Protein AF-A0A6A4VBZ0-F1 (afdb_monomer_lite)

Sequence (367 aa):
MVVAESGRDVRLGLSKVSDAEVMELYGSTVLPINYIEPPPGRPEARMVQLADLFSLPEMCLMCQVTDLFIQQNIDFQPAVLFTDVRNAIGSIHPLMHGIVGRDPAYYMEESPDLVRYLDRLVHHGRRLFLVTNSPFDFVNRGMNFLVGDDWRDRFDLVIVEAKKPKFFTQWSSPLRRYDLETKSKTWSQVTKIEKGEVYCEGNVRQLQQLTGWAGGNVLYFGDHPYTDLADVRLHHGWRTGAILWELDHEISILNRPEYKENSNWLQQLQQLIEGEQNELRRPENRAVLERWEAERDQLRLYTKTIFNHQFGSLFRTHHNPSYFSRRLFHFCDLYTSSISNLLDLHPSHVFFPRRGALPHEYRSMFV

pLDDT: mean 88.51, std 8.66, range [42.22, 97.81]

InterPro domains:
  IPR008380 HAD-superfamily hydrolase, subfamily IG, 5'-nucleotidase [PF05761] (11-362)
  IPR008380 HAD-superfamily hydrolase, subfamily IG, 5'-nucleotidase [PTHR12103] (13-363)
  IPR008380 HAD-superfamily hydrolase, subfamily IG, 5'-nucleotidase [TIGR02244] (12-261)
  IPR023214 HAD superfamily [G3DSA:3.40.50.1000] (79-274)
  IPR036412 HAD-like superfamily [SSF56784] (12-362)

Organism: Amphibalanus amphitrite (NCBI:txid1232801)

Secondary structure (DSSP, 8-state):
-EE-TTSS-EEETTEEPPHHHHHHHHSSSS--GGGTSPPTT----SS----STTHHHHHHHHHHHHHHHHHTT----HHHHHHHHHHHHHHHHHHHHHHHTT-HHHHS---HHHHHHHHHHHHTT---EEE-SS-HHHHHHHHHHHT-TTGGGG-SEEEES--TTHHHH-S---EEEEETTTTEE--S---S--TT-EEEE--HHHHHHHH---GGG-EEEES-IIIIIIHHHHHH--EEEEE-THHHHHHHHHTSHHHHHHHHHHHHHHHHHHHTHHHHTSGGGHHHHHHHHHHHHHHHHHHHHTS-TTT--SSEETTEEPHHHHHHHHH-SEEES-GGGGTTS-TT--PPPP-PPPTTS---TT-

Structure (mmCIF, N/CA/C/O backbone):
data_AF-A0A6A4VBZ0-F1
#
_entry.id   AF-A0A6A4VBZ0-F1
#
loop_
_atom_site.group_PDB
_atom_site.id
_atom_site.type_symbol
_atom_site.label_atom_id
_atom_site.label_alt_id
_atom_site.label_comp_id
_atom_site.label_asym_id
_atom_site.label_entity_id
_atom_site.label_seq_id
_atom_site.pdbx_PDB_ins_code
_atom_site.Cartn_x
_atom_site.Cartn_y
_atom_site.Cartn_z
_atom_site.occupancy
_atom_site.B_iso_or_equiv
_atom_site.auth_seq_id
_atom_site.auth_comp_id
_atom_site.auth_asym_id
_atom_site.auth_atom_id
_atom_site.pdbx_PDB_model_num
ATOM 1 N N . MET A 1 1 ? 15.527 15.616 -3.643 1.00 73.62 1 MET A N 1
ATOM 2 C CA . MET A 1 1 ? 15.573 14.737 -4.832 1.00 73.62 1 MET A CA 1
ATOM 3 C C . MET A 1 1 ? 14.571 13.622 -4.635 1.00 73.62 1 MET A C 1
ATOM 5 O O . MET A 1 1 ? 14.469 13.127 -3.519 1.00 73.62 1 MET A O 1
ATOM 9 N N . VAL A 1 2 ? 13.837 13.260 -5.684 1.00 70.69 2 VAL A N 1
ATOM 10 C CA . VAL A 1 2 ? 12.911 12.122 -5.688 1.00 70.69 2 VAL A CA 1
ATOM 11 C C . VAL A 1 2 ? 13.548 11.007 -6.496 1.00 70.69 2 VAL A C 1
ATOM 13 O O . VAL A 1 2 ? 14.034 11.236 -7.604 1.00 70.69 2 VAL A O 1
ATOM 16 N N . VAL A 1 3 ? 13.581 9.812 -5.922 1.00 69.88 3 VAL A N 1
ATOM 17 C CA . VAL A 1 3 ? 14.202 8.641 -6.532 1.00 69.88 3 VAL A CA 1
ATOM 18 C C . VAL A 1 3 ? 13.120 7.604 -6.740 1.00 69.88 3 VAL A C 1
ATOM 20 O O . VAL A 1 3 ? 12.390 7.275 -5.809 1.00 69.88 3 VAL A O 1
ATOM 23 N N . ALA A 1 4 ? 13.007 7.101 -7.964 1.00 67.06 4 ALA A N 1
ATOM 24 C CA . ALA A 1 4 ? 12.116 5.995 -8.253 1.00 67.06 4 ALA A CA 1
ATOM 25 C C . ALA A 1 4 ? 12.508 4.762 -7.433 1.00 67.06 4 ALA A C 1
ATOM 27 O O . ALA A 1 4 ? 13.689 4.512 -7.199 1.00 67.06 4 ALA A O 1
ATOM 28 N N . GLU A 1 5 ? 11.535 3.911 -7.122 1.00 60.66 5 GLU A N 1
ATOM 29 C CA . GLU A 1 5 ? 11.735 2.605 -6.467 1.00 60.66 5 GLU A CA 1
ATOM 30 C C . GLU A 1 5 ? 12.707 1.677 -7.234 1.00 60.66 5 GLU A C 1
ATOM 32 O O . GLU A 1 5 ? 13.191 0.670 -6.718 1.00 60.66 5 GLU A O 1
ATOM 37 N N . SER A 1 6 ? 13.023 2.023 -8.483 1.00 56.62 6 SER A N 1
ATOM 38 C CA . SER A 1 6 ? 14.048 1.394 -9.313 1.00 56.62 6 SER A CA 1
ATOM 39 C C . SER A 1 6 ? 15.491 1.690 -8.894 1.00 56.62 6 SER A C 1
ATOM 41 O O . SER A 1 6 ? 16.409 0.976 -9.307 1.00 56.62 6 SER A O 1
ATOM 43 N N . GLY A 1 7 ? 15.705 2.781 -8.152 1.00 57.81 7 GLY A N 1
ATOM 44 C CA . GLY A 1 7 ? 17.010 3.362 -7.840 1.00 57.81 7 GLY A CA 1
ATOM 45 C C . GLY A 1 7 ? 17.735 4.002 -9.031 1.00 57.81 7 GLY A C 1
ATOM 46 O O . GLY A 1 7 ? 18.820 4.536 -8.842 1.00 57.81 7 GLY A O 1
ATOM 47 N N . ARG A 1 8 ? 17.173 3.949 -10.249 1.00 64.44 8 ARG A N 1
ATOM 48 C CA . ARG A 1 8 ? 17.840 4.411 -11.484 1.00 64.44 8 ARG A CA 1
ATOM 49 C C . ARG A 1 8 ? 17.271 5.697 -12.064 1.00 64.44 8 ARG A C 1
ATOM 51 O O . ARG A 1 8 ? 17.966 6.382 -12.801 1.00 64.44 8 ARG A O 1
ATOM 58 N N . ASP A 1 9 ? 16.014 6.020 -11.774 1.00 77.50 9 ASP A N 1
ATOM 59 C CA . ASP A 1 9 ? 15.432 7.293 -12.196 1.00 77.50 9 ASP A CA 1
ATOM 60 C C . ASP A 1 9 ? 15.446 8.257 -11.020 1.00 77.50 9 ASP A C 1
ATOM 62 O O . ASP A 1 9 ? 14.684 8.116 -10.063 1.00 77.50 9 ASP A O 1
ATOM 66 N N . VAL A 1 10 ? 16.346 9.230 -11.103 1.00 85.38 10 VAL A N 1
ATOM 67 C CA . VAL A 1 10 ? 16.559 10.244 -10.078 1.00 85.38 10 VAL A CA 1
ATOM 68 C C . VAL A 1 10 ? 16.115 11.597 -10.622 1.00 85.38 10 VAL A C 1
ATOM 70 O O . VAL A 1 10 ? 16.411 11.946 -11.766 1.00 85.38 10 VAL A O 1
ATOM 73 N N . ARG A 1 11 ? 15.374 12.355 -9.813 1.00 88.00 11 ARG A N 1
ATOM 74 C CA . ARG A 1 11 ? 14.845 13.673 -10.173 1.00 88.00 11 ARG A CA 1
ATOM 75 C C . ARG A 1 11 ? 15.166 14.731 -9.124 1.00 88.00 11 ARG A C 1
ATOM 77 O O . ARG A 1 11 ? 15.110 14.480 -7.916 1.00 88.00 11 ARG A O 1
ATOM 84 N N . LEU A 1 12 ? 15.451 15.936 -9.602 1.00 88.38 12 LEU A N 1
ATOM 85 C CA . LEU A 1 12 ? 15.536 17.157 -8.812 1.00 88.38 12 LEU A CA 1
ATOM 86 C C . LEU A 1 12 ? 14.427 18.091 -9.303 1.00 88.38 12 LEU A C 1
ATOM 88 O O . LEU A 1 12 ? 14.446 18.525 -10.451 1.00 88.38 12 LEU A O 1
ATOM 92 N N . GLY A 1 13 ? 13.426 18.331 -8.455 1.00 88.56 13 GLY A N 1
ATOM 93 C CA . GLY A 1 13 ? 12.182 18.949 -8.906 1.00 88.56 13 GLY A CA 1
ATOM 94 C C . GLY A 1 13 ? 11.515 18.097 -9.989 1.00 88.56 13 GLY A C 1
ATOM 95 O O . GLY A 1 13 ? 11.354 16.885 -9.826 1.00 88.56 13 GLY A O 1
ATOM 96 N N . LEU A 1 14 ? 11.163 18.715 -11.115 1.00 88.94 14 LEU A N 1
ATOM 97 C CA . LEU A 1 14 ? 10.581 18.010 -12.261 1.00 88.94 14 LEU A CA 1
ATOM 98 C C . LEU A 1 14 ? 11.638 17.474 -13.236 1.00 88.94 14 LEU A C 1
ATOM 100 O O . LEU A 1 14 ? 11.314 16.653 -14.102 1.00 88.94 14 LEU A O 1
ATOM 104 N N . SER A 1 15 ? 12.893 17.887 -13.071 1.00 89.25 15 SER A N 1
ATOM 105 C CA . SER A 1 15 ? 13.988 17.578 -13.984 1.00 89.25 15 SER A CA 1
ATOM 106 C C . SER A 1 15 ? 14.649 16.241 -13.657 1.00 89.25 15 SER A C 1
ATOM 108 O O . SER A 1 15 ? 14.875 15.896 -12.494 1.00 89.25 15 SER A O 1
ATOM 110 N N . LYS A 1 16 ? 14.962 15.465 -14.701 1.00 88.75 16 LYS A N 1
ATOM 111 C CA . LYS A 1 16 ? 15.738 14.227 -14.567 1.00 88.75 16 LYS A CA 1
ATOM 112 C C . LYS A 1 16 ? 17.203 14.574 -14.312 1.00 88.75 16 LYS A C 1
ATOM 114 O O . LYS A 1 16 ? 17.757 15.411 -15.013 1.00 88.75 16 LYS A O 1
ATOM 119 N N . VAL A 1 17 ? 17.806 13.890 -13.348 1.00 88.62 17 VAL A N 1
ATOM 120 C CA . VAL A 1 17 ? 19.229 13.999 -13.012 1.00 88.62 17 VAL A CA 1
ATOM 121 C C . VAL A 1 17 ? 20.001 12.943 -13.799 1.00 88.62 17 VAL A C 1
ATOM 123 O O . VAL A 1 17 ? 19.529 11.813 -13.961 1.00 88.62 17 VAL A O 1
ATOM 126 N N . SER A 1 18 ? 21.156 13.321 -14.336 1.00 88.75 18 SER A N 1
ATOM 127 C CA . SER A 1 18 ? 22.024 12.420 -15.097 1.00 88.75 18 SER A CA 1
ATOM 128 C C . SER A 1 18 ? 22.790 11.456 -14.187 1.00 88.75 18 SER A C 1
ATOM 130 O O . SER A 1 18 ? 23.060 11.762 -13.028 1.00 88.75 18 SER A O 1
ATOM 132 N N . ASP A 1 19 ? 23.210 10.302 -14.716 1.00 86.00 19 ASP A N 1
ATOM 133 C CA . ASP A 1 19 ? 24.004 9.331 -13.945 1.00 86.00 19 ASP A CA 1
ATOM 134 C C . ASP A 1 19 ? 25.326 9.937 -13.436 1.00 86.00 19 ASP A C 1
ATOM 136 O O . ASP A 1 19 ? 25.788 9.583 -12.354 1.00 86.00 19 ASP A O 1
ATOM 140 N N . ALA A 1 20 ? 25.918 10.877 -14.184 1.00 87.62 20 ALA A N 1
ATOM 141 C CA . ALA A 1 20 ? 27.133 11.583 -13.782 1.00 87.62 20 ALA A CA 1
ATOM 142 C C . ALA A 1 20 ? 26.901 12.464 -12.543 1.00 87.62 20 ALA A C 1
ATOM 144 O O . ALA A 1 20 ? 27.664 12.382 -11.584 1.00 87.62 20 ALA A O 1
ATOM 145 N N . GLU A 1 21 ? 25.811 13.234 -12.524 1.00 86.69 21 GLU A N 1
ATOM 146 C CA . GLU A 1 21 ? 25.425 14.051 -11.366 1.00 86.69 21 GLU A CA 1
ATOM 147 C C . GLU A 1 21 ? 25.023 13.177 -10.169 1.00 86.69 21 GLU A C 1
ATOM 149 O O . GLU A 1 21 ? 25.367 13.483 -9.031 1.00 86.69 21 GLU A O 1
ATOM 154 N N . VAL A 1 22 ? 24.334 12.050 -10.396 1.00 85.62 22 VAL A N 1
ATOM 155 C CA . VAL A 1 22 ? 24.028 11.084 -9.325 1.00 85.62 22 VAL A CA 1
ATOM 156 C C . VAL A 1 22 ? 25.319 10.541 -8.707 1.00 85.62 22 VAL A C 1
ATOM 158 O O . VAL A 1 22 ? 25.427 10.470 -7.482 1.00 85.62 22 VAL A O 1
ATOM 161 N N . MET A 1 23 ? 26.310 10.191 -9.533 1.00 86.56 23 MET A N 1
ATOM 162 C CA . MET A 1 23 ? 27.624 9.742 -9.067 1.00 86.56 23 MET A CA 1
ATOM 163 C C . MET A 1 23 ? 28.368 10.829 -8.289 1.00 86.56 23 MET A C 1
ATOM 165 O O . MET A 1 23 ? 28.996 10.513 -7.283 1.00 86.56 23 MET A O 1
ATOM 169 N N . GLU A 1 24 ? 28.279 12.090 -8.705 1.00 88.06 24 GLU A N 1
ATOM 170 C CA . GLU A 1 24 ? 28.874 13.218 -7.982 1.00 88.06 24 GLU A CA 1
ATOM 171 C C . GLU A 1 24 ? 28.211 13.435 -6.611 1.00 88.06 24 GLU A C 1
ATOM 173 O O . GLU A 1 24 ? 28.897 13.601 -5.603 1.00 88.06 24 GLU A O 1
ATOM 178 N N . LEU A 1 25 ? 26.878 13.363 -6.550 1.00 82.69 25 LEU A N 1
ATOM 179 C CA . LEU A 1 25 ? 26.101 13.634 -5.336 1.00 82.69 25 LEU A CA 1
ATOM 180 C C . LEU A 1 25 ? 26.135 12.489 -4.314 1.00 82.69 25 LEU A C 1
ATOM 182 O O . LEU A 1 25 ? 26.146 12.737 -3.106 1.00 82.69 25 LEU A O 1
ATOM 186 N N . TYR A 1 26 ? 26.116 11.237 -4.775 1.00 81.06 26 TYR A N 1
ATOM 187 C CA . TYR A 1 26 ? 25.988 10.055 -3.911 1.00 81.06 26 TYR A CA 1
ATOM 188 C C . TYR A 1 26 ? 27.224 9.149 -3.903 1.00 81.06 26 TYR A C 1
ATOM 190 O O . TYR A 1 26 ? 27.271 8.199 -3.120 1.00 81.06 26 TYR A O 1
ATOM 198 N N . GLY A 1 27 ? 28.217 9.399 -4.762 1.00 83.62 27 GLY A N 1
ATOM 199 C CA . GLY A 1 27 ? 29.400 8.544 -4.928 1.00 83.62 27 GLY A CA 1
ATOM 200 C C . GLY A 1 27 ? 29.110 7.181 -5.571 1.00 83.62 27 GLY A C 1
ATOM 201 O O . GLY A 1 27 ? 30.010 6.352 -5.688 1.00 83.62 27 GLY A O 1
ATOM 202 N N . SER A 1 28 ? 27.856 6.916 -5.945 1.00 81.00 28 SER A N 1
ATOM 203 C CA . SER A 1 28 ? 27.369 5.630 -6.445 1.00 81.00 28 SER A CA 1
ATOM 204 C C . SER A 1 28 ? 26.031 5.814 -7.168 1.00 81.00 28 SER A C 1
ATOM 206 O O . SER A 1 28 ?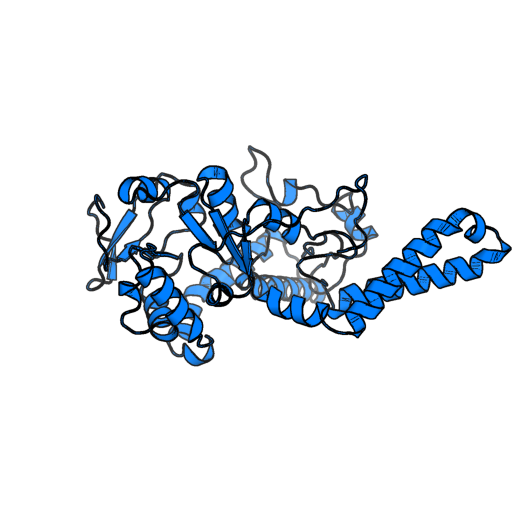 25.193 6.601 -6.733 1.00 81.00 28 SER A O 1
ATOM 208 N N . THR A 1 29 ? 25.788 5.033 -8.224 1.00 76.56 29 THR A N 1
ATOM 209 C CA . THR A 1 29 ? 24.463 4.904 -8.866 1.00 76.56 29 THR A CA 1
ATOM 210 C C . THR A 1 29 ? 23.525 3.976 -8.091 1.00 76.56 29 THR A C 1
ATOM 212 O O . THR A 1 29 ? 22.347 3.856 -8.418 1.00 76.56 29 THR A O 1
ATOM 215 N N . VAL A 1 30 ? 24.037 3.306 -7.057 1.00 77.12 30 VAL A N 1
ATOM 216 C CA . VAL A 1 30 ? 23.269 2.484 -6.122 1.00 77.12 30 VAL A CA 1
ATOM 217 C C . VAL A 1 30 ? 23.213 3.196 -4.780 1.00 77.12 30 VAL A C 1
ATOM 219 O O . VAL A 1 30 ? 24.250 3.432 -4.157 1.00 77.12 30 VAL A O 1
ATOM 222 N N . LEU A 1 31 ? 21.999 3.490 -4.319 1.00 77.00 31 LEU A N 1
ATOM 223 C CA . LEU A 1 31 ? 21.773 4.077 -3.005 1.00 77.00 31 LEU A CA 1
ATOM 224 C C . LEU A 1 31 ? 21.942 3.015 -1.913 1.00 77.00 31 LEU A C 1
ATOM 226 O O . LEU A 1 31 ? 21.255 1.988 -1.947 1.00 77.00 31 LEU A O 1
ATOM 230 N N . PRO A 1 32 ? 22.833 3.231 -0.932 1.00 78.12 32 PRO A N 1
ATOM 231 C CA . PRO A 1 32 ? 22.967 2.304 0.177 1.00 78.12 32 PRO A CA 1
ATOM 232 C C . PRO A 1 32 ? 21.709 2.311 1.058 1.00 78.12 32 PRO A C 1
ATOM 234 O O . PRO A 1 32 ? 21.086 3.352 1.274 1.00 78.12 32 PRO A O 1
ATOM 237 N N . ILE A 1 33 ? 21.365 1.150 1.624 1.00 76.25 33 ILE A N 1
ATOM 238 C CA . ILE A 1 33 ? 20.144 0.981 2.432 1.00 76.25 33 ILE A CA 1
ATOM 239 C C . ILE A 1 33 ? 20.093 1.921 3.642 1.00 76.25 33 ILE A C 1
ATOM 241 O O . ILE A 1 33 ? 19.011 2.313 4.058 1.00 76.25 33 ILE A O 1
ATOM 245 N N . ASN A 1 34 ? 21.249 2.361 4.151 1.00 78.81 34 ASN A N 1
ATOM 246 C CA . ASN A 1 34 ? 21.351 3.261 5.300 1.00 78.81 34 ASN A CA 1
ATOM 247 C C . ASN A 1 34 ? 20.752 4.664 5.076 1.00 78.81 34 ASN A C 1
ATOM 249 O O . ASN A 1 34 ? 20.582 5.413 6.038 1.00 78.81 34 ASN A O 1
ATOM 253 N N . TYR A 1 35 ? 20.449 5.033 3.827 1.00 78.50 35 TYR A N 1
ATOM 254 C CA . TYR A 1 35 ? 19.698 6.248 3.522 1.00 78.50 35 TYR A CA 1
ATOM 255 C C . TYR A 1 35 ? 18.223 6.107 3.906 1.00 78.50 35 TYR A C 1
ATOM 257 O O . TYR A 1 35 ? 17.627 7.090 4.337 1.00 78.50 35 TYR A O 1
ATOM 265 N N . ILE A 1 36 ? 17.667 4.901 3.781 1.00 77.75 36 ILE A N 1
ATOM 266 C CA . ILE A 1 36 ? 16.257 4.583 4.046 1.00 77.75 36 ILE A CA 1
ATOM 267 C C . ILE A 1 36 ? 16.100 3.993 5.455 1.00 77.75 36 ILE A C 1
ATOM 269 O O . ILE A 1 36 ? 15.189 4.359 6.188 1.00 77.75 36 ILE A O 1
ATOM 273 N N . GLU A 1 37 ? 17.016 3.111 5.857 1.00 76.69 37 GLU A N 1
ATOM 274 C CA . GLU A 1 37 ? 17.019 2.424 7.149 1.00 76.69 37 GLU A CA 1
ATOM 275 C C . GLU A 1 37 ? 18.244 2.862 7.963 1.00 76.69 37 GLU A C 1
ATOM 277 O O . GLU A 1 37 ? 19.344 2.337 7.762 1.00 76.69 37 GLU A O 1
ATOM 282 N N . PRO A 1 38 ? 18.110 3.857 8.857 1.00 70.44 38 PRO A N 1
ATOM 283 C CA . PRO A 1 38 ? 19.252 4.387 9.580 1.00 70.44 38 PRO A CA 1
ATOM 284 C C . PRO A 1 38 ? 19.859 3.315 10.504 1.00 70.44 38 PRO A C 1
ATOM 286 O O . PRO A 1 38 ? 19.133 2.520 11.104 1.00 70.44 38 PRO A O 1
ATOM 289 N N . PRO A 1 39 ? 21.196 3.275 10.645 1.00 69.88 39 PRO A N 1
ATOM 290 C CA . PRO A 1 39 ? 21.853 2.318 11.524 1.00 69.88 39 PRO A CA 1
ATOM 291 C C . PRO A 1 39 ? 21.533 2.596 13.006 1.00 69.88 39 PRO A C 1
ATOM 293 O O . PRO A 1 39 ? 21.224 3.739 13.366 1.00 69.88 39 PRO A O 1
ATOM 296 N N . PRO A 1 40 ? 21.686 1.591 13.892 1.00 58.84 40 PRO A N 1
ATOM 297 C CA . PRO A 1 40 ? 21.500 1.769 15.330 1.00 58.84 40 PRO A CA 1
ATOM 298 C C . PRO A 1 40 ? 22.332 2.949 15.859 1.00 58.84 40 PRO A C 1
ATOM 300 O O . PRO A 1 40 ? 23.540 3.011 15.634 1.00 58.84 40 PRO A O 1
ATOM 303 N N . GLY A 1 41 ? 21.687 3.897 16.547 1.00 61.88 41 GLY A N 1
ATOM 304 C CA . GLY A 1 41 ? 22.331 5.106 17.082 1.00 61.88 41 GLY A CA 1
ATOM 305 C C . GLY A 1 41 ? 22.192 6.368 16.218 1.00 61.88 41 GLY A C 1
ATOM 306 O O . GLY A 1 41 ? 22.578 7.444 16.671 1.00 61.88 41 GLY A O 1
ATOM 307 N N . ARG A 1 42 ? 21.601 6.282 15.017 1.00 63.44 42 ARG A N 1
ATOM 308 C CA . ARG A 1 42 ? 21.102 7.453 14.276 1.00 63.44 42 ARG A CA 1
ATOM 309 C C . ARG A 1 42 ? 19.572 7.425 14.239 1.00 63.44 42 ARG A C 1
ATOM 311 O O . ARG A 1 42 ? 19.018 6.470 13.707 1.00 63.44 42 ARG A O 1
ATOM 318 N N . PRO A 1 43 ? 18.886 8.436 14.793 1.00 60.72 43 PRO A N 1
ATOM 319 C CA . PRO A 1 43 ? 17.433 8.387 14.926 1.00 60.72 43 PRO A CA 1
ATOM 320 C C . PRO A 1 43 ? 16.676 8.645 13.615 1.00 60.72 43 PRO A C 1
ATOM 322 O O . PRO A 1 43 ? 15.508 8.281 13.529 1.00 60.72 43 PRO A O 1
ATOM 325 N N . GLU A 1 44 ? 17.307 9.245 12.599 1.00 66.06 44 GLU A N 1
ATOM 326 C CA . GLU A 1 44 ? 16.597 9.742 11.414 1.00 66.06 44 GLU A CA 1
ATOM 327 C C . GLU A 1 44 ? 17.168 9.196 10.101 1.00 66.06 44 GLU A C 1
ATOM 329 O O . GLU A 1 44 ? 18.381 9.209 9.861 1.00 66.06 44 GLU A O 1
ATOM 334 N N . ALA A 1 45 ? 16.262 8.717 9.244 1.00 76.19 45 ALA A N 1
ATOM 335 C CA . ALA A 1 45 ? 16.557 8.337 7.869 1.00 76.19 45 ALA A CA 1
ATOM 336 C C . ALA A 1 45 ? 16.861 9.586 7.027 1.00 76.19 45 ALA A C 1
ATOM 338 O O . ALA A 1 45 ? 16.255 10.639 7.216 1.00 76.19 45 ALA A O 1
ATOM 339 N N . ARG A 1 46 ? 17.781 9.471 6.063 1.00 80.62 46 ARG A N 1
ATOM 340 C CA . ARG A 1 46 ? 18.098 10.564 5.121 1.00 80.62 46 ARG A CA 1
ATOM 341 C C . ARG A 1 46 ? 17.119 10.639 3.952 1.00 80.62 46 ARG A C 1
ATOM 343 O O . ARG A 1 46 ? 17.062 11.655 3.267 1.00 80.62 46 ARG A O 1
ATOM 350 N N . MET A 1 47 ? 16.405 9.551 3.695 1.00 85.12 47 MET A N 1
ATOM 351 C CA . MET A 1 47 ? 15.396 9.418 2.657 1.00 85.12 47 MET A CA 1
ATOM 352 C C . MET A 1 47 ? 14.130 8.839 3.267 1.00 85.12 47 MET A C 1
ATOM 354 O O . MET A 1 47 ? 14.179 7.940 4.104 1.00 85.12 47 MET A O 1
ATOM 358 N N . VAL A 1 48 ? 12.996 9.361 2.816 1.00 83.06 48 VAL A N 1
ATOM 359 C CA . VAL A 1 48 ? 11.674 8.885 3.211 1.00 83.06 48 VAL A CA 1
ATOM 360 C C . VAL A 1 48 ? 11.082 8.122 2.043 1.00 83.06 48 VAL A C 1
ATOM 362 O O . VAL A 1 48 ? 11.144 8.576 0.901 1.00 83.06 48 VAL A O 1
ATOM 365 N N . GLN A 1 49 ? 10.522 6.955 2.340 1.00 81.12 49 GLN A N 1
ATOM 366 C CA . GLN A 1 49 ? 9.810 6.168 1.352 1.00 81.12 49 GLN A CA 1
ATOM 367 C C . GLN A 1 49 ? 8.364 6.657 1.241 1.00 81.12 49 GLN A C 1
ATOM 369 O O . GLN A 1 49 ? 7.659 6.751 2.244 1.00 81.12 49 GLN A O 1
ATOM 374 N N . LEU A 1 50 ? 7.955 6.963 0.014 1.00 82.00 50 LEU A N 1
ATOM 375 C CA . LEU A 1 50 ? 6.631 7.456 -0.356 1.00 82.00 50 LEU A CA 1
ATOM 376 C C . LEU A 1 50 ? 5.885 6.305 -1.038 1.00 82.00 50 LEU A C 1
ATOM 378 O O . LEU A 1 50 ? 6.046 6.078 -2.233 1.00 82.00 50 LEU A O 1
ATOM 382 N N . ALA A 1 51 ? 5.187 5.504 -0.234 1.00 73.62 51 ALA A N 1
ATOM 383 C CA . ALA A 1 51 ? 4.817 4.127 -0.574 1.00 73.62 51 ALA A CA 1
ATOM 384 C C . ALA A 1 51 ? 3.322 3.881 -0.773 1.00 73.62 51 ALA A C 1
ATOM 386 O O . ALA A 1 51 ? 2.934 2.764 -1.114 1.00 73.62 51 ALA A O 1
ATOM 387 N N . ASP A 1 52 ? 2.504 4.881 -0.473 1.00 75.12 52 ASP A N 1
ATOM 388 C CA . ASP A 1 52 ? 1.054 4.806 -0.525 1.00 75.12 52 ASP A CA 1
ATOM 389 C C . ASP A 1 52 ? 0.486 5.887 -1.451 1.00 75.12 52 ASP A C 1
ATOM 391 O O . ASP A 1 52 ? 1.176 6.804 -1.908 1.00 75.12 52 ASP A O 1
ATOM 395 N N . LEU A 1 53 ? -0.814 5.787 -1.706 1.00 79.56 53 LEU A N 1
ATOM 396 C CA . LEU A 1 53 ? -1.552 6.759 -2.502 1.00 79.56 53 LEU A CA 1
ATOM 397 C C . LEU A 1 53 ? -1.518 8.176 -1.920 1.00 79.56 53 LEU A C 1
ATOM 399 O O . LEU A 1 53 ? -1.478 9.156 -2.669 1.00 79.56 53 LEU A O 1
ATOM 403 N N . PHE A 1 54 ? -1.508 8.296 -0.591 1.00 80.31 54 PHE A N 1
ATOM 404 C CA . PHE A 1 54 ? -1.442 9.586 0.098 1.00 80.31 54 PHE A CA 1
ATOM 405 C C . PHE A 1 54 ? -0.106 10.299 -0.125 1.00 80.31 54 PHE A C 1
ATOM 407 O O . PHE A 1 54 ? -0.040 11.526 -0.034 1.00 80.31 54 PHE A O 1
ATOM 414 N N . SER A 1 55 ? 0.933 9.552 -0.487 1.00 84.88 55 SER A N 1
ATOM 415 C CA . SER A 1 55 ? 2.253 10.080 -0.790 1.00 84.88 55 SER A CA 1
ATOM 416 C C . SER A 1 55 ? 2.355 10.702 -2.189 1.00 84.88 55 SER A C 1
ATOM 418 O O . SER A 1 55 ? 3.285 11.470 -2.440 1.00 84.88 55 SER A O 1
ATOM 420 N N . LEU A 1 56 ? 1.428 10.421 -3.118 1.00 87.31 56 LEU A N 1
ATOM 421 C CA . LEU A 1 56 ? 1.497 10.967 -4.484 1.00 87.31 56 LEU A CA 1
ATOM 422 C C . LEU A 1 56 ? 1.326 12.498 -4.521 1.00 87.31 56 LEU A C 1
ATOM 424 O O . LEU A 1 56 ? 2.169 13.157 -5.137 1.00 87.31 56 LEU A O 1
ATOM 428 N N . PRO A 1 57 ? 0.320 13.107 -3.854 1.00 89.38 57 PRO A N 1
ATOM 429 C CA . PRO A 1 57 ? 0.238 14.563 -3.746 1.00 89.38 57 PRO A CA 1
ATOM 430 C C . PRO A 1 57 ? 1.468 15.179 -3.070 1.00 89.38 57 PRO A C 1
ATOM 432 O O . PRO A 1 57 ? 1.937 16.225 -3.515 1.00 89.38 57 PRO A O 1
ATOM 435 N N . GLU A 1 58 ? 2.023 14.518 -2.046 1.00 89.56 58 GLU A N 1
ATOM 436 C CA . GLU A 1 58 ? 3.253 14.953 -1.366 1.00 89.56 58 GLU A CA 1
ATOM 437 C C . GLU A 1 58 ? 4.448 14.978 -2.311 1.00 89.56 58 GLU A C 1
ATOM 439 O O . GLU A 1 58 ? 5.134 15.996 -2.416 1.00 89.56 58 GLU A O 1
ATOM 444 N N . MET A 1 59 ? 4.651 13.901 -3.066 1.00 89.31 59 MET A N 1
ATOM 445 C CA . MET A 1 59 ? 5.708 13.811 -4.065 1.00 89.31 59 MET A CA 1
ATOM 446 C C . MET A 1 59 ? 5.560 14.893 -5.141 1.00 89.31 59 MET A C 1
ATOM 448 O O . MET A 1 59 ? 6.535 15.569 -5.472 1.00 89.31 59 MET A O 1
ATOM 452 N N . CYS A 1 60 ? 4.352 15.075 -5.680 1.00 90.31 60 CYS A N 1
ATOM 453 C CA . CYS A 1 60 ? 4.076 16.073 -6.712 1.00 90.31 60 CYS A CA 1
ATOM 454 C C . CYS A 1 60 ? 4.338 17.495 -6.209 1.00 90.31 60 CYS A C 1
ATOM 456 O O . CYS A 1 60 ? 5.072 18.241 -6.861 1.00 90.31 60 CYS A O 1
ATOM 458 N N . LEU A 1 61 ? 3.803 17.848 -5.037 1.00 92.44 61 LEU A N 1
ATOM 459 C CA . LEU A 1 61 ? 3.979 19.171 -4.447 1.00 92.44 61 LEU A CA 1
ATOM 460 C C . LEU A 1 61 ? 5.450 19.440 -4.121 1.00 92.44 61 LEU A C 1
ATOM 462 O O . LEU A 1 61 ? 5.975 20.495 -4.469 1.00 92.44 61 LEU A O 1
ATOM 466 N N . MET A 1 62 ? 6.148 18.469 -3.529 1.00 92.38 62 MET A N 1
ATOM 467 C CA . MET A 1 62 ? 7.576 18.584 -3.239 1.00 92.38 62 MET A CA 1
ATOM 468 C C . MET A 1 62 ? 8.392 18.823 -4.516 1.00 92.38 62 MET A C 1
ATOM 470 O O . MET A 1 62 ? 9.257 19.702 -4.532 1.00 92.38 62 MET A O 1
ATOM 474 N N . CYS A 1 63 ? 8.109 18.089 -5.598 1.00 92.69 63 CYS A N 1
ATOM 475 C CA . CYS A 1 63 ? 8.763 18.293 -6.889 1.00 92.69 63 CYS A CA 1
ATOM 476 C C . CYS A 1 63 ? 8.482 19.689 -7.457 1.00 92.69 63 CYS A C 1
ATOM 478 O O . CYS A 1 63 ? 9.418 20.366 -7.868 1.00 92.69 63 CYS A O 1
ATOM 480 N N . GLN A 1 64 ? 7.225 20.135 -7.451 1.00 94.38 64 GLN A N 1
ATOM 481 C CA . GLN A 1 64 ? 6.822 21.433 -7.999 1.00 94.38 64 GLN A CA 1
ATOM 482 C C . GLN A 1 64 ? 7.421 22.612 -7.228 1.00 94.38 64 GLN A C 1
ATOM 484 O O . GLN A 1 64 ? 7.923 23.547 -7.846 1.00 94.38 64 GLN A O 1
ATOM 489 N N . VAL A 1 65 ? 7.414 22.569 -5.892 1.00 94.88 65 VAL A N 1
ATOM 490 C CA . VAL A 1 65 ? 7.994 23.643 -5.070 1.00 94.88 65 VAL A CA 1
ATOM 491 C C . VAL A 1 65 ? 9.514 23.679 -5.216 1.00 94.88 65 VAL A C 1
ATOM 493 O O . VAL A 1 65 ? 10.087 24.756 -5.358 1.00 94.88 65 VAL A O 1
ATOM 496 N N . THR A 1 66 ? 10.167 22.512 -5.256 1.00 94.69 66 THR A N 1
ATOM 497 C CA . THR A 1 66 ? 11.612 22.433 -5.525 1.00 94.69 66 THR A CA 1
ATOM 498 C C . THR A 1 66 ? 11.949 23.057 -6.881 1.00 94.69 66 THR A C 1
ATOM 500 O O . THR A 1 66 ? 12.886 23.842 -6.981 1.00 94.69 66 THR A O 1
ATOM 503 N N . ASP A 1 67 ? 11.175 22.734 -7.920 1.00 94.62 67 ASP A N 1
ATOM 504 C CA . ASP A 1 67 ? 11.375 23.268 -9.269 1.00 94.62 67 ASP A CA 1
ATOM 505 C C . ASP A 1 67 ? 11.176 24.791 -9.308 1.00 94.62 67 ASP A C 1
ATOM 507 O O . ASP A 1 67 ? 12.012 25.509 -9.851 1.00 94.62 67 ASP A O 1
ATOM 511 N N . LEU A 1 68 ? 10.134 25.300 -8.640 1.00 95.38 68 LEU A N 1
ATOM 512 C CA . LEU A 1 68 ? 9.883 26.734 -8.495 1.00 95.38 68 LEU A CA 1
ATOM 513 C C . LEU A 1 68 ? 11.062 27.456 -7.831 1.00 95.38 68 LEU A C 1
ATOM 515 O O . LEU A 1 68 ? 11.487 28.503 -8.313 1.00 95.38 68 LEU A O 1
ATOM 519 N N . PHE A 1 69 ? 11.597 26.906 -6.740 1.00 95.62 69 PHE A N 1
ATOM 520 C CA . PHE A 1 69 ? 12.707 27.526 -6.014 1.00 95.62 69 PHE A CA 1
ATOM 521 C C . PHE A 1 69 ? 13.969 27.587 -6.877 1.00 95.62 69 PHE A C 1
ATOM 523 O O . PHE A 1 69 ? 14.616 28.631 -6.936 1.00 95.62 69 PHE A O 1
ATOM 530 N N . ILE A 1 70 ? 14.261 26.513 -7.616 1.00 93.38 70 ILE A N 1
ATOM 531 C CA . ILE A 1 70 ? 15.380 26.468 -8.565 1.00 93.38 70 ILE A CA 1
ATOM 532 C C . ILE A 1 70 ? 15.189 27.504 -9.681 1.00 93.38 70 ILE A C 1
ATOM 534 O O . ILE A 1 70 ? 16.097 28.288 -9.948 1.00 93.38 70 ILE A O 1
ATOM 538 N N . GLN A 1 71 ? 14.009 27.555 -10.309 1.00 95.06 71 GLN A N 1
ATOM 539 C CA . GLN A 1 71 ? 13.729 28.484 -11.411 1.00 95.06 71 GLN A CA 1
ATOM 540 C C . GLN A 1 71 ? 13.798 29.957 -10.989 1.00 95.06 71 GLN A C 1
ATOM 542 O O . GLN A 1 71 ? 14.219 30.804 -11.773 1.00 95.06 71 GLN A O 1
ATOM 547 N N . GLN A 1 72 ? 13.376 30.267 -9.762 1.00 96.44 72 GLN A N 1
ATOM 548 C CA . GLN A 1 72 ? 13.381 31.627 -9.217 1.00 96.44 72 GLN A CA 1
ATOM 549 C C . GLN A 1 72 ? 14.689 31.984 -8.495 1.00 96.44 72 GLN A C 1
ATOM 551 O O . GLN A 1 72 ? 14.789 33.072 -7.930 1.00 96.44 72 GLN A O 1
ATOM 556 N N . ASN A 1 73 ? 15.688 31.093 -8.513 1.00 95.38 73 ASN A N 1
ATOM 557 C CA . ASN A 1 73 ? 16.963 31.264 -7.816 1.00 95.38 73 ASN A CA 1
ATOM 558 C C . ASN A 1 73 ? 16.786 31.603 -6.319 1.00 95.38 73 ASN A C 1
ATOM 560 O O . ASN A 1 73 ? 17.477 32.461 -5.765 1.00 95.38 73 ASN A O 1
ATOM 564 N N . ILE A 1 74 ? 15.811 30.952 -5.680 1.00 96.25 74 ILE A N 1
ATOM 565 C CA . ILE A 1 74 ? 15.548 31.053 -4.244 1.00 96.25 74 ILE A CA 1
ATOM 566 C C . ILE A 1 74 ? 16.450 30.040 -3.545 1.00 96.25 74 ILE A C 1
ATOM 568 O O . ILE A 1 74 ? 16.400 28.854 -3.863 1.00 96.25 74 ILE A O 1
ATOM 572 N N . ASP A 1 75 ? 17.255 30.495 -2.587 1.00 95.19 75 ASP A N 1
ATOM 573 C CA . ASP A 1 75 ? 18.077 29.605 -1.764 1.00 95.19 75 ASP A CA 1
ATOM 574 C C . ASP A 1 75 ? 17.214 28.840 -0.749 1.00 95.19 75 ASP A C 1
ATOM 576 O O . ASP A 1 75 ? 16.300 29.404 -0.140 1.00 95.19 75 ASP A O 1
ATOM 580 N N . PHE A 1 76 ? 17.486 27.547 -0.565 1.00 93.69 76 PHE A N 1
ATOM 581 C CA . PHE A 1 76 ? 16.718 26.701 0.346 1.00 93.69 76 PHE A CA 1
ATOM 582 C C . PHE A 1 76 ? 17.509 25.504 0.861 1.00 93.69 76 PHE A C 1
ATOM 584 O O . PHE A 1 76 ? 18.369 24.937 0.191 1.00 93.69 76 PHE A O 1
ATOM 591 N N . GLN A 1 77 ? 17.132 25.044 2.054 1.00 92.00 77 GLN A N 1
ATOM 592 C CA . GLN A 1 77 ? 17.625 23.788 2.609 1.00 92.00 77 GLN A CA 1
ATOM 593 C C . GLN A 1 77 ? 16.633 22.655 2.301 1.00 92.00 77 GLN A C 1
ATOM 595 O O . GLN A 1 77 ? 15.488 22.724 2.756 1.00 92.00 77 GLN A O 1
ATOM 600 N N . PRO A 1 78 ? 17.039 21.577 1.597 1.00 88.81 78 PRO A N 1
ATOM 601 C CA . PRO A 1 78 ? 16.124 20.502 1.202 1.00 88.81 78 PRO A CA 1
ATOM 602 C C . PRO A 1 78 ? 15.378 19.838 2.366 1.00 88.81 78 PRO A C 1
ATOM 604 O O . PRO A 1 78 ? 14.212 19.489 2.222 1.00 88.81 78 PRO A O 1
ATOM 607 N N . ALA A 1 79 ? 16.029 19.683 3.524 1.00 88.56 79 ALA A N 1
ATOM 608 C CA . ALA A 1 79 ? 15.412 19.086 4.710 1.00 88.56 79 ALA A CA 1
ATOM 609 C C . ALA A 1 79 ? 14.305 19.971 5.310 1.00 88.56 79 ALA A C 1
ATOM 611 O O . ALA A 1 79 ? 13.277 19.457 5.753 1.00 88.56 79 ALA A O 1
ATOM 612 N N . VAL A 1 80 ? 14.496 21.294 5.287 1.00 91.81 80 VAL A N 1
ATOM 613 C CA . VAL A 1 80 ? 13.495 22.264 5.753 1.00 91.81 80 VAL A CA 1
ATOM 614 C C . VAL A 1 80 ? 12.318 22.281 4.787 1.00 91.81 80 VAL A C 1
ATOM 616 O O . VAL A 1 80 ? 11.189 22.079 5.215 1.00 91.81 80 VAL A O 1
ATOM 619 N N . LEU A 1 81 ? 12.587 22.379 3.479 1.00 92.25 81 LEU A N 1
ATOM 620 C CA . LEU A 1 81 ? 11.545 22.329 2.454 1.00 92.25 81 LEU A CA 1
ATOM 621 C C . LEU A 1 81 ? 10.707 21.044 2.552 1.00 92.25 81 LEU A C 1
ATOM 623 O O . LEU A 1 81 ? 9.480 21.100 2.516 1.00 92.25 81 LEU A O 1
ATOM 627 N N . PHE A 1 82 ? 11.361 19.891 2.713 1.00 90.38 82 PHE A N 1
ATOM 628 C CA . PHE A 1 82 ? 10.683 18.615 2.928 1.00 90.38 82 PHE A CA 1
ATOM 629 C C . PHE A 1 82 ? 9.767 18.656 4.158 1.00 90.38 82 PHE A C 1
ATOM 631 O O . PHE A 1 82 ? 8.600 18.274 4.080 1.00 90.38 82 PHE A O 1
ATOM 638 N N . THR A 1 83 ? 10.287 19.146 5.285 1.00 91.06 83 THR A N 1
ATOM 639 C CA . THR A 1 83 ? 9.540 19.236 6.545 1.00 91.06 83 THR A CA 1
ATOM 640 C C . THR A 1 83 ? 8.332 20.160 6.414 1.00 91.06 83 THR A C 1
ATOM 642 O O . THR A 1 83 ? 7.240 19.799 6.848 1.00 91.06 83 THR A O 1
ATOM 645 N N . ASP A 1 84 ? 8.491 21.311 5.765 1.00 93.25 84 ASP A N 1
ATOM 646 C CA . ASP A 1 84 ? 7.423 22.293 5.585 1.00 93.25 84 ASP A CA 1
ATOM 647 C C . ASP A 1 84 ? 6.316 21.779 4.662 1.00 93.25 84 ASP A C 1
ATOM 649 O O . ASP A 1 84 ? 5.137 21.883 5.003 1.00 93.25 84 ASP A O 1
ATOM 653 N N . VAL A 1 85 ? 6.674 21.153 3.535 1.00 91.56 85 VAL A N 1
ATOM 654 C CA . VAL A 1 85 ? 5.700 20.520 2.629 1.00 91.56 85 VAL A CA 1
ATOM 655 C C . VAL A 1 85 ? 4.937 19.413 3.356 1.00 91.56 85 VAL A C 1
ATOM 657 O O . VAL A 1 85 ? 3.706 19.356 3.290 1.00 91.56 85 VAL A O 1
ATOM 660 N N . ARG A 1 86 ? 5.644 18.568 4.112 1.00 89.75 86 ARG A N 1
ATOM 661 C CA . ARG A 1 86 ? 5.028 17.483 4.879 1.00 89.75 86 ARG A CA 1
ATOM 662 C C . ARG A 1 86 ? 4.098 18.002 5.973 1.00 89.75 86 ARG A C 1
ATOM 664 O O . ARG A 1 86 ? 2.998 17.479 6.146 1.00 89.75 86 ARG A O 1
ATOM 671 N N . ASN A 1 87 ? 4.501 19.052 6.684 1.00 91.50 87 ASN A N 1
ATOM 672 C CA . ASN A 1 87 ? 3.674 19.706 7.696 1.00 91.50 87 ASN A CA 1
ATOM 673 C C . ASN A 1 87 ? 2.431 20.349 7.074 1.00 91.50 87 ASN A C 1
ATOM 675 O O . ASN A 1 87 ? 1.340 20.223 7.631 1.00 91.50 87 ASN A O 1
ATOM 679 N N . ALA A 1 88 ? 2.567 20.984 5.907 1.00 91.75 88 ALA A N 1
ATOM 680 C CA . ALA A 1 88 ? 1.439 21.556 5.181 1.00 91.75 88 ALA A CA 1
ATOM 681 C C . ALA A 1 88 ? 0.416 20.470 4.809 1.00 91.75 88 ALA A C 1
ATOM 683 O O . ALA A 1 88 ? -0.772 20.624 5.102 1.00 91.75 88 ALA A O 1
ATOM 684 N N . ILE A 1 89 ? 0.869 19.335 4.268 1.00 89.00 89 ILE A N 1
ATOM 685 C CA . ILE A 1 89 ? -0.003 18.198 3.929 1.00 89.00 89 ILE A CA 1
ATOM 686 C C . ILE A 1 89 ? -0.636 17.579 5.177 1.00 89.00 89 ILE A C 1
ATOM 688 O O . ILE A 1 89 ? -1.834 17.295 5.197 1.00 89.00 89 ILE A O 1
ATOM 692 N N . GLY A 1 90 ? 0.131 17.432 6.257 1.00 88.00 90 GLY A N 1
ATOM 693 C CA . GLY A 1 90 ? -0.405 16.986 7.540 1.00 88.00 90 GLY A CA 1
ATOM 694 C C . GLY A 1 90 ? -1.503 17.914 8.071 1.00 88.00 90 GLY A C 1
ATOM 695 O O . GLY A 1 90 ? -2.525 17.443 8.570 1.00 88.00 90 GLY A O 1
ATOM 696 N N . SER A 1 91 ? -1.338 19.231 7.912 1.00 90.44 91 SER A N 1
ATOM 697 C CA . SER A 1 91 ? -2.283 20.231 8.426 1.00 90.44 91 SER A CA 1
ATOM 698 C C . SER A 1 91 ? -3.645 20.216 7.721 1.00 90.44 91 SER A C 1
ATOM 700 O O . SER A 1 91 ? -4.661 20.518 8.348 1.00 90.44 91 SER A O 1
ATOM 702 N N . ILE A 1 92 ? -3.695 19.818 6.444 1.00 90.69 92 ILE A N 1
ATOM 703 C CA . ILE A 1 92 ? -4.944 19.750 5.668 1.00 90.69 92 ILE A CA 1
ATOM 704 C C . ILE A 1 92 ? -5.704 18.438 5.867 1.00 90.69 92 ILE A C 1
ATOM 706 O O . ILE A 1 92 ? -6.866 18.347 5.479 1.00 90.69 92 ILE A O 1
ATOM 710 N N . HIS A 1 93 ? -5.095 17.421 6.477 1.00 87.50 93 HIS A N 1
ATOM 711 C CA . HIS A 1 93 ? -5.707 16.099 6.612 1.00 87.50 93 HIS A CA 1
ATOM 712 C C . HIS A 1 93 ? -7.065 16.121 7.356 1.00 87.50 93 HIS A C 1
ATOM 714 O O . HIS A 1 93 ? -8.024 15.521 6.866 1.00 87.50 93 HIS A O 1
ATOM 720 N N . PRO A 1 94 ? -7.239 16.879 8.463 1.00 89.44 94 PRO A N 1
ATOM 721 C CA . PRO A 1 94 ? -8.552 17.043 9.094 1.00 89.44 94 PRO A CA 1
ATOM 722 C C . PRO A 1 94 ? -9.573 17.768 8.202 1.00 89.44 94 PRO A C 1
ATOM 724 O O . PRO A 1 94 ? -10.760 17.444 8.237 1.00 89.44 94 PRO A O 1
ATOM 727 N N . LEU A 1 95 ? -9.125 18.733 7.389 1.00 91.81 95 LEU A N 1
ATOM 728 C CA . LEU A 1 95 ? -9.987 19.429 6.431 1.00 91.81 95 LEU A CA 1
ATOM 729 C C . LEU A 1 95 ? -10.450 18.471 5.326 1.00 91.81 95 LEU A C 1
ATOM 731 O O . LEU A 1 95 ? -11.634 18.456 4.997 1.00 91.81 95 LEU A O 1
ATOM 735 N N . MET A 1 96 ? -9.543 17.635 4.815 1.00 91.81 96 MET A N 1
ATOM 736 C CA . MET A 1 96 ? -9.850 16.585 3.843 1.00 91.81 96 MET A CA 1
ATOM 737 C C . MET A 1 96 ? -10.914 15.628 4.389 1.00 91.81 96 MET A C 1
ATOM 739 O O . MET A 1 96 ? -11.919 15.415 3.713 1.00 91.81 96 MET A O 1
ATOM 743 N N . HIS A 1 97 ? -10.780 15.152 5.634 1.00 92.44 97 HIS A N 1
ATOM 744 C CA . HIS A 1 97 ? -11.820 14.332 6.271 1.00 92.44 97 HIS A CA 1
ATOM 745 C C . HIS A 1 97 ? -13.186 15.030 6.281 1.00 92.44 97 HIS A C 1
ATOM 747 O O . HIS A 1 97 ? -14.215 14.399 6.040 1.00 92.44 97 HIS A O 1
ATOM 753 N N . GLY A 1 98 ? -13.202 16.339 6.549 1.00 92.38 98 GLY A N 1
ATOM 754 C CA . GLY A 1 98 ? -14.418 17.145 6.534 1.00 92.38 98 GLY A CA 1
ATOM 755 C C . GLY A 1 98 ? -15.036 17.303 5.143 1.00 92.38 98 GLY A C 1
ATOM 756 O O . GLY A 1 98 ? -16.259 17.328 5.038 1.00 92.38 98 GLY A O 1
ATOM 757 N N . ILE A 1 99 ? -14.220 17.405 4.092 1.00 93.75 99 ILE A N 1
ATOM 758 C CA . ILE A 1 99 ? -14.675 17.511 2.697 1.00 93.75 99 ILE A CA 1
ATOM 759 C C . ILE A 1 99 ? -15.214 16.162 2.216 1.00 93.75 99 ILE A C 1
ATOM 761 O O . ILE A 1 99 ? -16.370 16.083 1.808 1.00 93.75 99 ILE A O 1
ATOM 765 N N . VAL A 1 100 ? -14.420 15.095 2.346 1.00 93.38 100 VAL A N 1
ATOM 766 C CA . VAL A 1 100 ? -14.803 13.739 1.925 1.00 93.38 100 VAL A CA 1
ATOM 767 C C . VAL A 1 100 ? -16.038 13.262 2.684 1.00 93.38 100 VAL A C 1
ATOM 769 O O . VAL A 1 100 ? -16.978 12.744 2.096 1.00 93.38 100 VAL A O 1
ATOM 772 N N . GLY A 1 101 ? -16.101 13.519 3.992 1.00 91.19 101 GLY A N 1
ATOM 773 C CA . GLY A 1 101 ? -17.249 13.144 4.812 1.00 91.19 101 GLY A CA 1
ATOM 774 C C . GLY A 1 101 ? -18.538 13.927 4.529 1.00 91.19 101 GLY A C 1
ATOM 775 O O . GLY A 1 101 ? -19.561 13.594 5.128 1.00 91.19 101 GLY A O 1
ATOM 776 N N . ARG A 1 102 ? -18.522 14.986 3.704 1.00 93.69 102 ARG A N 1
ATOM 777 C CA . ARG A 1 102 ? -19.741 15.703 3.271 1.00 93.69 102 ARG A CA 1
ATOM 778 C C . ARG A 1 102 ? -20.355 15.108 2.012 1.00 93.69 102 ARG A C 1
ATOM 780 O O . ARG A 1 102 ? -21.570 15.189 1.876 1.00 93.69 102 ARG A O 1
ATOM 787 N N . ASP A 1 103 ? -19.536 14.534 1.138 1.00 93.25 103 ASP A N 1
ATOM 788 C CA . ASP A 1 103 ? -19.984 13.915 -0.108 1.00 93.25 103 ASP A CA 1
ATOM 789 C C . ASP A 1 103 ? -19.206 12.618 -0.395 1.00 93.25 103 ASP A C 1
ATOM 791 O O . ASP A 1 103 ? -18.364 12.581 -1.294 1.00 93.25 103 ASP A O 1
ATOM 795 N N . PRO A 1 104 ? -19.435 11.542 0.385 1.00 92.56 104 PRO A N 1
ATOM 796 C CA . PRO A 1 104 ? -18.722 10.282 0.185 1.00 92.56 104 PRO A CA 1
ATOM 797 C C . PRO A 1 104 ? -18.917 9.703 -1.220 1.00 92.56 104 PRO A C 1
ATOM 799 O O . PRO A 1 104 ? -17.973 9.148 -1.769 1.00 92.56 104 PRO A O 1
ATOM 802 N N . ALA A 1 105 ? -20.095 9.896 -1.822 1.00 92.69 105 ALA A N 1
ATOM 803 C CA . ALA A 1 105 ? -20.440 9.363 -3.140 1.00 92.69 105 ALA A CA 1
ATOM 804 C C . ALA A 1 105 ? -19.572 9.927 -4.273 1.00 92.69 105 ALA A C 1
ATOM 806 O O . ALA A 1 105 ? -19.359 9.256 -5.278 1.00 92.69 105 ALA A O 1
ATOM 807 N N . TYR A 1 106 ? -19.051 11.146 -4.116 1.00 95.00 106 TYR A N 1
ATOM 808 C CA . TYR A 1 106 ? -18.126 11.729 -5.083 1.00 95.00 106 TYR A CA 1
ATOM 809 C C . TYR A 1 106 ? -16.693 11.182 -4.953 1.00 95.00 106 TYR A C 1
ATOM 811 O O . TYR A 1 106 ? -15.963 11.123 -5.941 1.00 95.00 106 TYR A O 1
ATOM 819 N N . TYR A 1 107 ? -16.265 10.807 -3.742 1.00 92.88 107 TYR A N 1
ATOM 820 C CA . TYR A 1 107 ? -14.870 10.441 -3.451 1.00 92.88 107 TYR A CA 1
ATOM 821 C C . TYR A 1 107 ? -14.626 8.938 -3.282 1.00 92.88 107 TYR A C 1
ATOM 823 O O . TYR A 1 107 ? -13.471 8.514 -3.286 1.00 92.88 107 TYR A O 1
ATOM 831 N N . MET A 1 108 ? -15.675 8.144 -3.079 1.00 91.12 108 MET A N 1
ATOM 832 C CA . MET A 1 108 ? -15.594 6.709 -2.823 1.00 91.12 108 MET A CA 1
ATOM 833 C C . MET A 1 108 ? -16.406 5.945 -3.863 1.00 91.12 108 MET A C 1
ATOM 835 O O . MET A 1 108 ? -17.532 6.315 -4.182 1.00 91.12 108 MET A O 1
ATOM 839 N N . GLU A 1 109 ? -15.846 4.844 -4.353 1.00 89.25 109 GLU A N 1
ATOM 840 C CA . GLU A 1 109 ? -16.555 3.923 -5.236 1.00 89.25 109 GLU A CA 1
ATOM 841 C C . GLU A 1 109 ? -17.366 2.923 -4.407 1.00 89.25 109 GLU A C 1
ATOM 843 O O . GLU A 1 109 ? -16.848 2.288 -3.484 1.00 89.25 109 GLU A O 1
ATOM 848 N N . GLU A 1 110 ? -18.649 2.771 -4.736 1.00 86.62 110 GLU A N 1
ATOM 849 C CA . GLU A 1 110 ? -19.475 1.726 -4.138 1.00 86.62 110 GLU A CA 1
ATOM 850 C C . GLU A 1 110 ? -18.985 0.344 -4.578 1.00 86.62 110 GLU A C 1
ATOM 852 O O . GLU A 1 110 ? -18.702 0.099 -5.752 1.00 86.62 110 GLU A O 1
ATOM 857 N N . SER A 1 111 ? -18.936 -0.595 -3.634 1.00 87.00 111 SER A N 1
ATOM 858 C CA . SER A 1 111 ? -18.582 -1.983 -3.918 1.00 87.00 111 SER A CA 1
ATOM 859 C C . SER A 1 111 ? -19.600 -2.925 -3.277 1.00 87.00 111 SER A C 1
ATOM 861 O O . SER A 1 111 ? -19.429 -3.332 -2.125 1.00 87.00 111 SER A O 1
ATOM 863 N N . PRO A 1 112 ? -20.656 -3.328 -4.008 1.00 89.00 112 PRO A N 1
ATOM 864 C CA . PRO A 1 112 ? -21.621 -4.311 -3.511 1.00 89.00 112 PRO A CA 1
ATOM 865 C C . PRO A 1 112 ? -20.957 -5.631 -3.087 1.00 89.00 112 PRO A C 1
ATOM 867 O O . PRO A 1 112 ? -21.398 -6.303 -2.152 1.00 89.00 112 PRO A O 1
ATOM 870 N N . ASP A 1 113 ? -19.855 -5.989 -3.745 1.00 94.50 113 ASP A N 1
ATOM 871 C CA . ASP A 1 113 ? -19.092 -7.196 -3.447 1.00 94.50 113 ASP A CA 1
ATOM 872 C C . ASP A 1 113 ? -18.325 -7.119 -2.121 1.00 94.50 113 ASP A C 1
ATOM 874 O O . ASP A 1 113 ? -18.110 -8.157 -1.492 1.00 94.50 113 ASP A O 1
ATOM 878 N N . LEU A 1 114 ? -17.977 -5.919 -1.635 1.00 94.38 114 LEU A N 1
ATOM 879 C CA . LEU A 1 114 ? -17.400 -5.746 -0.300 1.00 94.38 114 LEU A CA 1
ATOM 880 C C . LEU A 1 114 ? -18.378 -6.215 0.781 1.00 94.38 114 LEU A C 1
ATOM 882 O O . LEU A 1 114 ? -18.002 -7.005 1.646 1.00 94.38 114 LEU A O 1
ATOM 886 N N . VAL A 1 115 ? -19.637 -5.774 0.711 1.00 94.06 115 VAL A N 1
ATOM 887 C CA . VAL A 1 115 ? -20.672 -6.145 1.691 1.00 94.06 115 VAL A CA 1
ATOM 888 C C . VAL A 1 115 ? -20.900 -7.651 1.675 1.00 94.06 115 VAL A C 1
ATOM 890 O O . VAL A 1 115 ? -20.823 -8.306 2.715 1.00 94.06 115 VAL A O 1
ATOM 893 N N . ARG A 1 116 ? -21.059 -8.225 0.475 1.00 95.38 116 ARG A N 1
ATOM 894 C CA . ARG A 1 116 ? -21.209 -9.676 0.289 1.00 95.38 116 ARG A CA 1
ATOM 895 C C . ARG A 1 116 ? -20.022 -10.453 0.853 1.00 95.38 116 ARG A C 1
ATOM 897 O O . ARG A 1 116 ? -20.210 -11.529 1.421 1.00 95.38 116 ARG A O 1
ATOM 904 N N . TYR A 1 117 ? -18.806 -9.930 0.705 1.00 95.38 117 TYR A N 1
ATOM 905 C CA . TYR A 1 117 ? -17.602 -10.570 1.222 1.00 95.38 117 TYR A CA 1
ATOM 906 C C . TYR A 1 117 ? -17.556 -10.553 2.751 1.00 95.38 117 TYR A C 1
ATOM 908 O O . TYR A 1 117 ? -17.317 -11.598 3.361 1.00 95.38 117 TYR A O 1
ATOM 916 N N . LEU A 1 118 ? -17.846 -9.411 3.380 1.00 95.56 118 LEU A N 1
ATOM 917 C CA . LEU A 1 118 ? -17.911 -9.303 4.840 1.00 95.56 118 LEU A CA 1
ATOM 918 C C . LEU A 1 118 ? -18.992 -10.227 5.418 1.00 95.56 118 LEU A C 1
ATOM 920 O O . LEU A 1 118 ? -18.704 -11.000 6.332 1.00 95.56 118 LEU A O 1
ATOM 924 N N . ASP A 1 119 ? -20.194 -10.223 4.836 1.00 94.75 119 ASP A N 1
ATOM 925 C CA . ASP A 1 119 ? -21.304 -11.082 5.267 1.00 94.75 119 ASP A CA 1
ATOM 926 C C . ASP A 1 119 ? -20.952 -12.566 5.142 1.00 94.75 119 ASP A C 1
ATOM 928 O O . ASP A 1 119 ? -21.212 -13.356 6.052 1.00 94.75 119 ASP A O 1
ATOM 932 N N . ARG A 1 120 ? -20.283 -12.952 4.050 1.00 95.06 120 ARG A N 1
ATOM 933 C CA . ARG A 1 120 ? -19.778 -14.315 3.859 1.00 95.06 120 ARG A CA 1
ATOM 934 C C . ARG A 1 120 ? -18.784 -14.701 4.952 1.00 95.06 120 ARG A C 1
ATOM 936 O O . ARG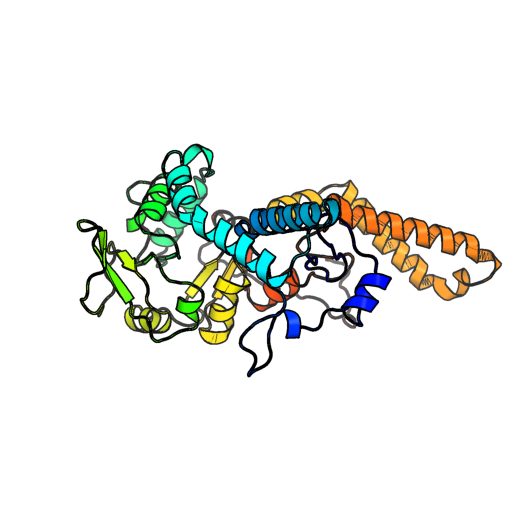 A 1 120 ? -18.887 -15.796 5.503 1.00 95.06 120 ARG A O 1
ATOM 943 N N . LEU A 1 121 ? -17.823 -13.838 5.282 1.00 95.25 121 LEU A N 1
ATOM 944 C CA . LEU A 1 121 ? -16.852 -14.122 6.342 1.00 95.25 121 LEU A CA 1
ATOM 945 C C . LEU A 1 121 ? -17.546 -14.332 7.695 1.00 95.25 121 LEU A C 1
ATOM 947 O O . LEU A 1 121 ? -17.267 -15.329 8.368 1.00 95.25 121 LEU A O 1
ATOM 951 N N . VAL A 1 122 ? -18.481 -13.448 8.051 1.00 95.00 122 VAL A N 1
ATOM 952 C CA . VAL A 1 122 ? -19.264 -13.541 9.293 1.00 95.00 122 VAL A CA 1
ATOM 953 C C . VAL A 1 122 ? -20.103 -14.823 9.316 1.00 95.00 122 VAL A C 1
ATOM 955 O O . VAL A 1 122 ? -20.062 -15.562 10.300 1.00 95.00 122 VAL A O 1
ATOM 958 N N . HIS A 1 123 ? -20.798 -15.149 8.221 1.00 95.19 123 HIS A N 1
ATOM 959 C CA . HIS A 1 123 ? -21.610 -16.366 8.102 1.00 95.19 123 HIS A CA 1
ATOM 960 C C . HIS A 1 123 ? -20.786 -17.649 8.289 1.00 95.19 123 HIS A C 1
ATOM 962 O O . HIS A 1 123 ? -21.254 -18.618 8.884 1.00 95.19 123 HIS A O 1
ATOM 968 N N . HIS A 1 124 ? -19.528 -17.645 7.844 1.00 95.06 124 HIS A N 1
ATOM 969 C CA . HIS A 1 124 ? -18.590 -18.753 8.038 1.00 95.06 124 HIS A CA 1
ATOM 970 C C . HIS A 1 124 ? -17.836 -18.708 9.380 1.00 95.06 124 HIS A C 1
ATOM 972 O O . HIS A 1 124 ? -16.838 -19.413 9.553 1.00 95.06 124 HIS A O 1
ATOM 978 N N . GLY A 1 125 ? -18.292 -17.897 10.339 1.00 94.25 125 GLY A N 1
ATOM 979 C CA . GLY A 1 125 ? -17.750 -17.844 11.696 1.00 94.25 125 GLY A CA 1
ATOM 980 C C . GLY A 1 125 ? -16.361 -17.210 11.792 1.00 94.25 125 GLY A C 1
ATOM 981 O O . GLY A 1 125 ? -15.637 -17.456 12.761 1.00 94.25 125 GLY A O 1
ATOM 982 N N . ARG A 1 126 ? -15.946 -16.421 10.792 1.00 94.62 126 ARG A N 1
ATOM 983 C CA . ARG A 1 126 ? -14.715 -15.628 10.880 1.00 94.62 126 ARG A CA 1
ATOM 984 C C . ARG A 1 126 ? -14.972 -14.407 11.755 1.00 94.62 126 ARG A C 1
ATOM 986 O O . ARG A 1 126 ? -16.002 -13.757 11.622 1.00 94.62 126 ARG A O 1
ATOM 993 N N . ARG A 1 127 ? -14.012 -14.104 12.632 1.00 95.81 127 ARG A N 1
ATOM 994 C CA . ARG A 1 127 ? -14.037 -12.895 13.458 1.00 95.81 127 ARG A CA 1
ATOM 995 C C . ARG A 1 127 ? -13.330 -11.761 12.732 1.00 95.81 127 ARG A C 1
ATOM 997 O O . ARG A 1 127 ? -12.218 -11.967 12.244 1.00 95.81 127 ARG A O 1
ATOM 1004 N N . LEU A 1 128 ? -13.971 -10.602 12.653 1.00 96.62 128 LEU A N 1
ATOM 1005 C CA . LEU A 1 128 ? -13.487 -9.450 11.893 1.00 96.62 128 LEU A CA 1
ATOM 1006 C C . LEU A 1 128 ? -13.087 -8.319 12.830 1.00 96.62 128 LEU A C 1
ATOM 1008 O O . LEU A 1 128 ? -13.717 -8.094 13.862 1.00 96.62 128 LEU A O 1
ATOM 1012 N N . PHE A 1 129 ? -12.053 -7.573 12.456 1.00 96.75 129 PHE A N 1
ATOM 1013 C CA . PHE A 1 129 ? -11.646 -6.391 13.199 1.00 96.75 129 PHE A CA 1
ATOM 1014 C C . PHE A 1 129 ? -11.148 -5.286 12.276 1.00 96.75 129 PHE A C 1
ATOM 1016 O O . PHE A 1 129 ? -10.597 -5.557 11.211 1.00 96.75 129 PHE A O 1
ATOM 1023 N N . LEU A 1 130 ? -11.347 -4.041 12.704 1.00 96.88 130 LEU A N 1
ATOM 1024 C CA . LEU A 1 130 ? -10.913 -2.835 12.005 1.00 96.88 130 LEU A CA 1
ATOM 1025 C C . LEU A 1 130 ? -9.940 -2.057 12.895 1.00 96.88 130 LEU A C 1
ATOM 1027 O O . LEU A 1 130 ? -10.261 -1.768 14.045 1.00 96.88 130 LEU A O 1
ATOM 1031 N N . VAL A 1 131 ? -8.768 -1.698 12.363 1.00 95.44 131 VAL A N 1
ATOM 1032 C CA . VAL A 1 131 ? -7.773 -0.850 13.044 1.00 95.44 131 VAL A CA 1
ATOM 1033 C C . VAL A 1 131 ? -7.366 0.287 12.117 1.00 95.44 131 VAL A C 1
ATOM 1035 O O . VAL A 1 131 ? -6.731 0.065 11.086 1.00 95.44 131 VAL A O 1
ATOM 1038 N N . THR A 1 132 ? -7.703 1.518 12.489 1.00 94.62 132 THR A N 1
ATOM 1039 C CA . THR A 1 132 ? -7.472 2.704 11.658 1.00 94.62 132 THR A CA 1
ATOM 1040 C C . THR A 1 132 ? -6.853 3.852 12.446 1.00 94.62 132 THR A C 1
ATOM 1042 O O . THR A 1 132 ? -7.056 3.988 13.651 1.00 94.62 132 THR A O 1
ATOM 1045 N N . ASN A 1 133 ? -6.069 4.685 11.758 1.00 92.56 133 ASN A N 1
ATOM 1046 C CA . ASN A 1 133 ? -5.535 5.929 12.312 1.00 92.56 133 ASN A CA 1
ATOM 1047 C C . ASN A 1 133 ? -6.565 7.064 12.298 1.00 92.56 133 ASN A C 1
ATOM 1049 O O . ASN A 1 133 ? -6.386 8.048 13.014 1.00 92.56 133 ASN A O 1
ATOM 1053 N N . SER A 1 134 ? -7.632 6.932 11.509 1.00 93.25 134 SER A N 1
ATOM 1054 C CA . SER A 1 134 ? -8.640 7.974 11.365 1.00 93.25 134 SER A CA 1
ATOM 1055 C C . SER A 1 134 ? -9.558 8.065 12.594 1.00 93.25 134 SER A C 1
ATOM 1057 O O . SER A 1 134 ? -9.780 7.059 13.275 1.00 93.25 134 SER A O 1
ATOM 1059 N N . PRO A 1 135 ? -10.123 9.253 12.880 1.00 94.50 135 PRO A N 1
ATOM 1060 C CA . PRO A 1 135 ? -11.136 9.430 13.920 1.00 94.50 135 PRO A CA 1
ATOM 1061 C C . PRO A 1 135 ? -12.444 8.695 13.602 1.00 94.50 135 PRO A C 1
ATOM 1063 O O . PRO A 1 135 ? -12.807 8.546 12.433 1.00 94.50 135 PRO A O 1
ATOM 1066 N N . PHE A 1 136 ? -13.199 8.323 14.642 1.00 95.19 136 PHE A N 1
ATOM 1067 C CA . PHE A 1 136 ? -14.455 7.579 14.497 1.00 95.19 136 PHE A CA 1
ATOM 1068 C C . PHE A 1 136 ? -15.473 8.263 13.580 1.00 95.19 136 PHE A C 1
ATOM 1070 O O . PHE A 1 136 ? -16.010 7.607 12.698 1.00 95.19 136 PHE A O 1
ATOM 1077 N N . ASP A 1 137 ? -15.706 9.570 13.732 1.00 93.62 137 ASP A N 1
ATOM 1078 C CA . ASP A 1 137 ? -16.707 10.291 12.930 1.00 93.62 137 ASP A CA 1
ATOM 1079 C C . ASP A 1 137 ? -16.447 10.182 11.416 1.00 93.62 137 ASP A C 1
ATOM 1081 O O . ASP A 1 137 ? -17.389 10.095 10.629 1.00 93.62 137 ASP A O 1
ATOM 1085 N N . PHE A 1 138 ? -15.175 10.176 11.002 1.00 94.75 138 PHE A N 1
ATOM 1086 C CA . PHE A 1 138 ? -14.798 10.009 9.598 1.00 94.75 138 PHE A CA 1
ATOM 1087 C C . PHE A 1 138 ? -15.018 8.566 9.136 1.00 94.75 138 PHE A C 1
ATOM 1089 O O . PHE A 1 138 ? -15.662 8.332 8.114 1.00 94.75 138 PHE A O 1
ATOM 1096 N N . VAL A 1 139 ? -14.545 7.602 9.933 1.00 95.44 139 VAL A N 1
ATOM 1097 C CA . VAL A 1 139 ? -14.698 6.164 9.665 1.00 95.44 139 VAL A CA 1
ATOM 1098 C C . VAL A 1 139 ? -16.172 5.788 9.562 1.00 95.44 139 VAL A C 1
ATOM 1100 O O . VAL A 1 139 ? -16.562 5.119 8.616 1.00 95.44 139 VAL A O 1
ATOM 1103 N N . ASN A 1 140 ? -17.007 6.259 10.487 1.00 95.31 140 ASN A N 1
ATOM 1104 C CA . ASN A 1 140 ? -18.426 5.935 10.526 1.00 95.31 140 ASN A CA 1
ATOM 1105 C C . ASN A 1 140 ? -19.171 6.443 9.285 1.00 95.31 140 ASN A C 1
ATOM 1107 O O . ASN A 1 140 ? -19.997 5.723 8.744 1.00 95.31 140 ASN A O 1
ATOM 1111 N N . ARG A 1 141 ? -18.856 7.647 8.787 1.00 95.00 141 ARG A N 1
ATOM 1112 C CA . ARG A 1 141 ? -19.446 8.171 7.540 1.00 95.00 141 ARG A CA 1
ATOM 1113 C C . ARG A 1 141 ? -19.054 7.338 6.321 1.00 95.00 141 ARG A C 1
ATOM 1115 O O . ARG A 1 141 ? -19.925 6.982 5.535 1.00 95.00 141 ARG A O 1
ATOM 1122 N N . GLY A 1 142 ? -17.765 7.021 6.180 1.00 94.75 142 GLY A N 1
ATOM 1123 C CA . GLY A 1 142 ? -17.276 6.201 5.069 1.00 94.75 142 GLY A CA 1
ATOM 1124 C C . GLY A 1 142 ? -17.836 4.778 5.111 1.00 94.75 142 GLY A C 1
ATOM 1125 O O . GLY A 1 142 ? -18.309 4.268 4.104 1.00 94.75 142 GLY A O 1
ATOM 1126 N N . MET A 1 143 ? -17.857 4.154 6.289 1.00 95.19 143 MET A N 1
ATOM 1127 C CA . MET A 1 143 ? -18.385 2.799 6.457 1.00 95.19 143 MET A CA 1
ATOM 1128 C C . MET A 1 143 ? -19.908 2.730 6.294 1.00 95.19 143 MET A C 1
ATOM 1130 O O . MET A 1 143 ? -20.393 1.764 5.712 1.00 95.19 143 MET A O 1
ATOM 1134 N N . ASN A 1 144 ? -20.660 3.753 6.718 1.00 95.00 144 ASN A N 1
ATOM 1135 C CA . ASN A 1 144 ? -22.096 3.832 6.433 1.00 95.00 144 ASN A CA 1
ATOM 1136 C C . ASN A 1 144 ? -22.367 3.883 4.925 1.00 95.00 144 ASN A C 1
ATOM 1138 O O . ASN A 1 144 ? -23.290 3.227 4.458 1.00 95.00 144 ASN A O 1
ATOM 1142 N N . PHE A 1 145 ? -21.552 4.622 4.166 1.00 94.75 145 PHE A N 1
ATOM 1143 C CA . PHE A 1 145 ? -21.668 4.674 2.709 1.00 94.75 145 PHE A CA 1
ATOM 1144 C C . PHE A 1 145 ? -21.288 3.340 2.045 1.00 94.75 145 PHE A C 1
ATOM 1146 O O . PHE A 1 145 ? -22.020 2.846 1.196 1.00 94.75 145 PHE A O 1
ATOM 1153 N N . LEU A 1 146 ? -20.165 2.736 2.448 1.00 94.06 146 LEU A N 1
ATOM 1154 C CA . LEU A 1 146 ? -19.628 1.531 1.805 1.00 94.06 146 LEU A CA 1
ATOM 1155 C C . LEU A 1 146 ? -20.357 0.236 2.187 1.00 94.06 146 LEU A C 1
ATOM 1157 O O . LEU A 1 146 ? -20.402 -0.698 1.389 1.00 94.06 146 LEU A O 1
ATOM 1161 N N . VAL A 1 147 ? -20.842 0.140 3.427 1.00 94.31 147 VAL A N 1
ATOM 1162 C CA . VAL A 1 147 ? -21.357 -1.111 4.010 1.00 94.31 147 VAL A CA 1
ATOM 1163 C C . VAL A 1 147 ? -22.800 -0.989 4.498 1.00 94.31 147 VAL A C 1
ATOM 1165 O O . VAL A 1 147 ? -23.534 -1.973 4.439 1.00 94.31 147 VAL A O 1
ATOM 1168 N N . GLY A 1 148 ? -23.214 0.195 4.946 1.00 93.56 148 GLY A N 1
ATOM 1169 C CA . GLY A 1 148 ? -24.538 0.456 5.518 1.00 93.56 148 GLY A CA 1
ATOM 1170 C C . GLY A 1 148 ? -24.484 0.873 6.990 1.00 93.56 148 GLY A C 1
ATOM 1171 O O . GLY A 1 148 ? -23.450 0.771 7.650 1.00 93.56 148 GLY A O 1
ATOM 1172 N N . ASP A 1 149 ? -25.611 1.352 7.522 1.00 92.56 149 ASP A N 1
ATOM 1173 C CA . ASP A 1 149 ? -25.698 1.927 8.877 1.00 92.56 149 ASP A CA 1
ATOM 1174 C C . ASP A 1 149 ? -25.364 0.932 10.008 1.00 92.56 149 ASP A C 1
ATOM 1176 O O . ASP A 1 149 ? -24.957 1.330 11.103 1.00 92.56 149 ASP A O 1
ATOM 1180 N N . ASP A 1 150 ? -25.500 -0.368 9.742 1.00 93.00 150 ASP A N 1
ATOM 1181 C CA . ASP A 1 150 ? -25.227 -1.480 10.657 1.00 93.00 150 ASP A CA 1
ATOM 1182 C C . ASP A 1 150 ? -23.823 -2.087 10.463 1.00 93.00 150 ASP A C 1
ATOM 1184 O O . ASP A 1 150 ? -23.531 -3.177 10.957 1.00 93.00 150 ASP A O 1
ATOM 1188 N N . TRP A 1 151 ? -22.911 -1.404 9.758 1.00 95.38 151 TRP A N 1
ATOM 1189 C CA . TRP A 1 151 ? -21.583 -1.942 9.428 1.00 95.38 151 TRP A CA 1
ATOM 1190 C C . TRP A 1 151 ? -20.820 -2.485 10.643 1.00 95.38 151 TRP A C 1
ATOM 1192 O O . TRP A 1 151 ? -20.112 -3.485 10.523 1.00 95.38 151 TRP A O 1
ATOM 1202 N N . ARG A 1 152 ? -20.980 -1.859 11.818 1.00 95.31 152 ARG A N 1
ATOM 1203 C CA . ARG A 1 152 ? -20.310 -2.258 13.068 1.00 95.31 152 ARG A CA 1
ATOM 1204 C C . ARG A 1 152 ? -20.693 -3.664 13.518 1.00 95.31 152 ARG A C 1
ATOM 1206 O O . ARG A 1 152 ? -19.858 -4.334 14.116 1.00 95.31 152 ARG A O 1
ATOM 1213 N N . ASP A 1 153 ? -21.882 -4.151 13.176 1.00 94.88 153 ASP A N 1
ATOM 1214 C CA . ASP A 1 153 ? -22.353 -5.481 13.577 1.00 94.88 153 ASP A CA 1
ATOM 1215 C C . ASP A 1 153 ? -21.575 -6.610 12.886 1.00 94.88 153 ASP A C 1
ATOM 1217 O O . ASP A 1 153 ? -21.521 -7.741 13.384 1.00 94.88 153 ASP A O 1
ATOM 1221 N N . ARG A 1 154 ? -20.906 -6.303 11.770 1.00 95.56 154 ARG A N 1
ATOM 1222 C CA . ARG A 1 154 ? -20.022 -7.233 11.055 1.00 95.56 154 ARG A CA 1
ATOM 1223 C C . ARG A 1 154 ? -18.646 -7.357 11.708 1.00 95.56 154 ARG A C 1
ATOM 1225 O O . ARG A 1 154 ? -17.974 -8.358 11.489 1.00 95.56 154 ARG A O 1
ATOM 1232 N N . PHE A 1 155 ? -18.232 -6.386 12.524 1.00 97.12 155 PHE A N 1
ATOM 1233 C CA . PHE A 1 155 ? -16.921 -6.370 13.173 1.00 97.12 155 PHE A CA 1
ATOM 1234 C C . PHE A 1 155 ? -17.033 -6.748 14.654 1.00 97.12 155 PHE A C 1
ATOM 1236 O O . PHE A 1 155 ? -17.832 -6.201 15.407 1.00 97.12 155 PHE A O 1
ATOM 1243 N N . ASP A 1 156 ? -16.195 -7.678 15.103 1.00 97.25 156 ASP A N 1
ATOM 1244 C CA . ASP A 1 156 ? -16.079 -8.044 16.518 1.00 97.25 156 ASP A CA 1
ATOM 1245 C C . ASP A 1 156 ? -15.288 -7.005 17.319 1.00 97.25 156 ASP A C 1
ATOM 1247 O O . ASP A 1 156 ? -15.384 -6.960 18.545 1.00 97.25 156 ASP A O 1
ATOM 1251 N N . LEU A 1 157 ? -14.490 -6.183 16.632 1.00 97.38 157 LEU A N 1
ATOM 1252 C CA . LEU A 1 157 ? -13.669 -5.143 17.233 1.00 97.38 157 LEU A CA 1
ATOM 1253 C C . LEU A 1 157 ? -13.418 -3.987 16.258 1.00 97.38 157 LEU A C 1
ATOM 1255 O O . LEU A 1 157 ? -12.967 -4.197 15.132 1.00 97.38 157 LEU A O 1
ATOM 1259 N N . VAL A 1 158 ? -13.601 -2.756 16.737 1.00 97.81 158 VAL A N 1
ATOM 1260 C CA . VAL A 1 158 ? -13.244 -1.528 16.017 1.00 97.81 158 VAL A CA 1
ATOM 1261 C C . VAL A 1 158 ? -12.286 -0.698 16.870 1.00 97.81 158 VAL A C 1
ATOM 1263 O O . VAL A 1 158 ? -12.626 -0.309 17.986 1.00 97.81 158 VAL A O 1
ATOM 1266 N N . ILE A 1 159 ? -11.097 -0.409 16.338 1.00 97.25 159 ILE A N 1
ATOM 1267 C CA . ILE A 1 159 ? -10.094 0.479 16.935 1.00 97.25 159 ILE A CA 1
ATOM 1268 C C . ILE A 1 159 ? -9.858 1.670 16.000 1.00 97.25 159 ILE A C 1
ATOM 1270 O O . ILE A 1 159 ? -9.367 1.507 14.882 1.00 97.25 159 ILE A O 1
ATOM 1274 N N . VAL A 1 160 ? -10.165 2.873 16.476 1.00 96.50 160 VAL A N 1
ATOM 1275 C CA . VAL A 1 160 ? -9.896 4.151 15.796 1.00 96.50 160 VAL A CA 1
ATOM 1276 C C . VAL A 1 160 ? -8.683 4.850 16.411 1.00 96.50 160 VAL A C 1
ATOM 1278 O O . VAL A 1 160 ? -8.242 4.494 17.501 1.00 96.50 160 VAL A O 1
ATOM 1281 N N . GLU A 1 161 ? -8.120 5.856 15.739 1.00 94.50 161 GLU A N 1
ATOM 1282 C CA . GLU A 1 161 ? -6.940 6.587 16.238 1.00 94.50 161 GLU A CA 1
ATOM 1283 C C . GLU A 1 161 ? -5.810 5.664 16.759 1.00 94.50 161 GLU A C 1
ATOM 1285 O O . GLU A 1 161 ? -5.181 5.934 17.786 1.00 94.50 161 GLU A O 1
ATOM 1290 N N . ALA A 1 162 ? -5.557 4.539 16.082 1.00 92.19 162 ALA A N 1
ATOM 1291 C CA . ALA A 1 162 ? -4.644 3.496 16.557 1.00 92.19 162 ALA A CA 1
ATOM 1292 C C . ALA A 1 162 ? -3.174 3.953 16.647 1.00 92.19 162 ALA A C 1
ATOM 1294 O O . ALA A 1 162 ? -2.377 3.352 17.364 1.00 92.19 162 ALA A O 1
ATOM 1295 N N . LYS A 1 163 ? -2.804 5.032 15.944 1.00 89.44 163 LYS A N 1
ATOM 1296 C CA . LYS A 1 163 ? -1.434 5.572 15.845 1.00 89.44 163 LYS A CA 1
ATOM 1297 C C . LYS A 1 163 ? -0.440 4.576 1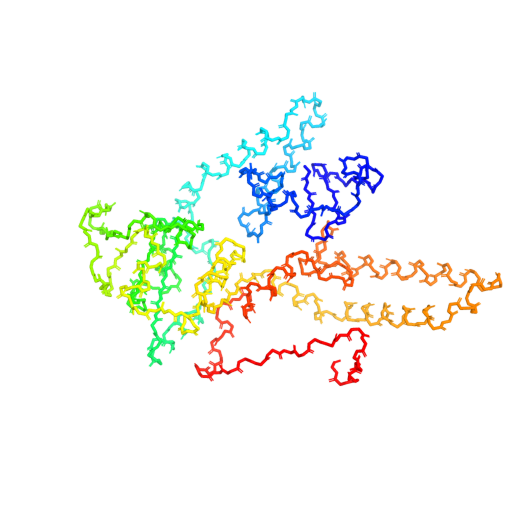5.225 1.00 89.44 163 LYS A C 1
ATOM 1299 O O . LYS A 1 163 ? 0.720 4.530 15.629 1.00 89.44 163 LYS A O 1
ATOM 1304 N N . LYS A 1 164 ? -0.852 3.783 14.230 1.00 88.88 164 LYS A N 1
ATOM 1305 C CA . LYS A 1 164 ? 0.050 2.969 13.389 1.00 88.88 164 LYS A CA 1
ATOM 1306 C C . LYS A 1 164 ? 1.169 3.855 12.805 1.00 88.88 164 LYS A C 1
ATOM 1308 O O . LYS A 1 164 ? 0.867 4.987 12.418 1.00 88.88 164 LYS A O 1
ATOM 1313 N N . PRO A 1 165 ? 2.437 3.397 12.769 1.00 85.44 165 PRO A N 1
ATOM 1314 C CA . PRO A 1 165 ? 2.928 2.056 13.126 1.00 85.44 165 PRO A CA 1
ATOM 1315 C C . PRO A 1 165 ? 3.177 1.841 14.635 1.00 85.44 165 PRO A C 1
ATOM 1317 O O . PRO A 1 165 ? 3.525 0.736 15.054 1.00 85.44 165 PRO A O 1
ATOM 1320 N N . LYS A 1 166 ? 2.990 2.858 15.494 1.00 87.31 166 LYS A N 1
ATOM 1321 C CA . LYS A 1 166 ? 3.230 2.740 16.951 1.00 87.31 166 LYS A CA 1
ATOM 1322 C C . LYS A 1 166 ? 2.350 1.683 17.608 1.00 87.31 166 LYS A C 1
ATOM 1324 O O . LYS A 1 166 ? 2.806 1.033 18.538 1.00 87.31 166 LYS A O 1
ATOM 1329 N N . PHE A 1 167 ? 1.152 1.448 17.079 1.00 89.56 167 PHE A N 1
ATOM 1330 C CA . PHE A 1 167 ? 0.280 0.352 17.510 1.00 89.56 167 PHE A CA 1
ATOM 1331 C C . PHE A 1 167 ? 0.968 -1.028 17.477 1.00 89.56 167 PHE A C 1
ATOM 1333 O O . PHE A 1 167 ? 0.736 -1.866 18.351 1.00 89.56 167 PHE A O 1
ATOM 1340 N N . PHE A 1 168 ? 1.822 -1.265 16.474 1.00 87.69 168 PHE A N 1
ATOM 1341 C CA . PHE A 1 168 ? 2.517 -2.539 16.273 1.00 87.69 168 PHE A CA 1
ATOM 1342 C C . PHE A 1 168 ? 3.915 -2.566 16.900 1.00 87.69 168 PHE A C 1
ATOM 1344 O O . PHE A 1 168 ? 4.413 -3.641 17.231 1.00 87.69 168 PHE A O 1
ATOM 1351 N N . THR A 1 169 ? 4.542 -1.404 17.086 1.00 84.12 169 THR A N 1
ATOM 1352 C CA . THR A 1 169 ? 5.941 -1.293 17.537 1.00 84.12 169 THR A CA 1
ATOM 1353 C C . THR A 1 169 ? 6.094 -0.907 19.007 1.00 84.12 169 THR A C 1
ATOM 1355 O O . THR A 1 169 ? 7.077 -1.287 19.638 1.00 84.12 169 THR A O 1
ATOM 1358 N N . GLN A 1 170 ? 5.142 -0.169 19.587 1.00 84.56 170 GLN A N 1
ATOM 1359 C CA . GLN A 1 170 ? 5.223 0.348 20.955 1.00 84.56 170 GLN A CA 1
ATOM 1360 C C . GLN A 1 170 ? 4.281 -0.394 21.903 1.00 84.56 170 GLN A C 1
ATOM 1362 O O . GLN A 1 170 ? 3.164 -0.758 21.549 1.00 84.56 170 GLN A O 1
ATOM 1367 N N . TRP A 1 171 ? 4.719 -0.588 23.150 1.00 82.94 171 TRP A N 1
ATOM 1368 C CA . TRP A 1 171 ? 3.953 -1.328 24.168 1.00 82.94 171 TRP A CA 1
ATOM 1369 C C . TRP A 1 171 ? 3.318 -0.433 25.237 1.00 82.94 171 TRP A C 1
ATOM 1371 O O . TRP A 1 171 ? 2.613 -0.925 26.112 1.00 82.94 171 TRP A O 1
ATOM 1381 N N . SER A 1 172 ? 3.593 0.871 25.205 1.00 82.19 172 SER A N 1
ATOM 1382 C CA . SER A 1 172 ? 3.250 1.802 26.285 1.00 82.19 172 SER A CA 1
ATOM 1383 C C . SER A 1 172 ? 1.877 2.455 26.146 1.00 82.19 172 SER A C 1
ATOM 1385 O O . SER A 1 172 ? 1.381 3.006 27.124 1.00 82.19 172 SER A O 1
ATOM 1387 N N . SER A 1 173 ? 1.263 2.420 24.960 1.00 87.44 173 SER A N 1
ATOM 1388 C CA . SER A 1 173 ? -0.043 3.046 24.724 1.00 87.44 173 SER A CA 1
ATOM 1389 C C . SER A 1 173 ? -1.173 2.078 25.101 1.00 87.44 173 SER A C 1
ATOM 1391 O O . SER A 1 173 ? -1.303 1.039 24.447 1.00 87.44 173 SER A O 1
ATOM 1393 N N . PRO A 1 174 ? -1.971 2.364 26.150 1.00 91.88 174 PRO A N 1
ATOM 1394 C CA . PRO A 1 174 ? -3.079 1.506 26.552 1.00 91.88 174 PRO A CA 1
ATOM 1395 C C . PRO A 1 174 ? -4.286 1.690 25.626 1.00 91.88 174 PRO A C 1
ATOM 1397 O O . PRO A 1 174 ? -4.550 2.784 25.131 1.00 91.88 174 PRO A O 1
ATOM 1400 N N . LEU A 1 175 ? -5.036 0.612 25.417 1.00 94.50 175 LEU A N 1
ATOM 1401 C CA . LEU A 1 175 ? -6.319 0.627 24.724 1.00 94.50 175 LEU A CA 1
ATOM 1402 C C . LEU A 1 175 ? -7.367 1.312 25.606 1.00 94.50 175 LEU A C 1
ATOM 1404 O O . LEU A 1 175 ? -7.463 1.018 26.802 1.00 94.50 175 LEU A O 1
ATOM 1408 N N . ARG A 1 176 ? -8.161 2.203 25.014 1.00 94.88 176 ARG A N 1
ATOM 1409 C CA . ARG A 1 176 ? -9.219 2.958 25.702 1.00 94.88 176 ARG A CA 1
ATOM 1410 C C . ARG A 1 176 ? -10.553 2.761 24.992 1.00 94.88 176 ARG A C 1
ATOM 1412 O O . ARG A 1 176 ? -10.563 2.544 23.783 1.00 94.88 176 ARG A O 1
ATOM 1419 N N . ARG A 1 177 ? -11.670 2.839 25.720 1.00 96.06 177 ARG A N 1
ATOM 1420 C CA . ARG A 1 177 ? -13.010 2.858 25.111 1.00 96.06 177 ARG A CA 1
ATOM 1421 C C . ARG A 1 177 ? -13.304 4.270 24.597 1.00 96.06 177 ARG A C 1
ATOM 1423 O O . ARG A 1 177 ? -12.944 5.255 25.244 1.00 96.06 177 ARG A O 1
ATOM 1430 N N . TYR A 1 178 ? -13.925 4.354 23.430 1.00 95.56 178 TYR A N 1
ATOM 1431 C CA . TYR A 1 178 ? -14.396 5.593 22.830 1.00 95.56 178 TYR A CA 1
ATOM 1432 C C . TYR A 1 178 ? -15.905 5.702 23.052 1.00 95.56 178 TYR A C 1
ATOM 1434 O O . TYR A 1 178 ? -16.668 4.852 22.602 1.00 95.56 178 TYR A O 1
ATOM 1442 N N . ASP A 1 179 ? -16.320 6.728 23.785 1.00 93.94 179 ASP A N 1
ATOM 1443 C CA . ASP A 1 179 ? -17.721 7.010 24.076 1.00 93.94 179 ASP A CA 1
ATOM 1444 C C . ASP A 1 179 ? -18.343 7.779 22.903 1.00 93.94 179 ASP A C 1
ATOM 1446 O O . ASP A 1 179 ? -17.899 8.877 22.554 1.00 93.94 179 ASP A O 1
ATOM 1450 N N . LEU A 1 180 ? -19.367 7.180 22.293 1.00 91.81 180 LEU A N 1
ATOM 1451 C CA . LEU A 1 180 ? -20.065 7.715 21.126 1.00 91.81 180 LEU A CA 1
ATOM 1452 C C . LEU A 1 180 ? -20.976 8.903 21.457 1.00 91.81 180 LEU A C 1
ATOM 1454 O O . LEU A 1 180 ? -21.199 9.744 20.586 1.00 91.81 180 LEU A O 1
ATOM 1458 N N . GLU A 1 181 ? -21.484 8.993 22.688 1.00 91.06 181 GLU A N 1
ATOM 1459 C CA . GLU A 1 181 ? -22.367 10.080 23.117 1.00 91.06 181 GLU A CA 1
ATOM 1460 C C . GLU A 1 181 ? -21.557 11.339 23.413 1.00 91.06 181 GLU A C 1
ATOM 1462 O O . GLU A 1 181 ? -21.839 12.419 22.890 1.00 91.06 181 GLU A O 1
ATOM 1467 N N . THR A 1 182 ? -20.502 11.194 24.219 1.00 91.00 182 THR A N 1
ATOM 1468 C CA . THR A 1 182 ? -19.644 12.323 24.609 1.00 91.00 182 THR A CA 1
ATOM 1469 C C . THR A 1 182 ? -18.531 12.613 23.602 1.00 91.00 182 THR A C 1
ATOM 1471 O O . THR A 1 182 ? -17.827 13.616 23.741 1.00 91.00 182 THR A O 1
ATOM 1474 N N . LYS A 1 183 ? -18.356 11.750 22.589 1.00 91.81 183 LYS A N 1
ATOM 1475 C CA . LYS A 1 183 ? -17.266 11.793 21.597 1.00 91.81 183 LYS A CA 1
ATOM 1476 C C . LYS A 1 183 ? -15.881 11.857 22.240 1.00 91.81 183 LYS A C 1
ATOM 1478 O O . LYS A 1 183 ? -14.973 12.528 21.740 1.00 91.81 183 LYS A O 1
ATOM 1483 N N . SER A 1 184 ? -15.721 11.178 23.373 1.00 91.62 184 SER A N 1
ATOM 1484 C CA . SER A 1 184 ? -14.543 11.286 24.229 1.00 91.62 184 SER A CA 1
ATOM 1485 C C . SER A 1 184 ? -13.940 9.922 24.562 1.00 91.62 184 SER A C 1
ATOM 1487 O O . SER A 1 184 ? -14.551 8.870 24.385 1.00 91.62 184 SER A O 1
ATOM 1489 N N . LYS A 1 185 ? -12.688 9.929 25.022 1.00 92.75 185 LYS A N 1
ATOM 1490 C CA . LYS A 1 185 ? -11.963 8.712 25.403 1.00 92.75 185 LYS A CA 1
ATOM 1491 C C . LYS A 1 185 ? -12.184 8.459 26.888 1.00 92.75 185 LYS A C 1
ATOM 1493 O O . LYS A 1 185 ? -11.823 9.306 27.707 1.00 92.75 185 LYS A O 1
ATOM 1498 N N . THR A 1 186 ? -12.680 7.285 27.259 1.00 91.38 186 THR A N 1
ATOM 1499 C CA . THR A 1 186 ? -12.858 6.942 28.675 1.00 91.38 186 THR A CA 1
ATOM 1500 C C . THR A 1 186 ? -11.503 6.754 29.366 1.00 91.38 186 THR A C 1
ATOM 1502 O O . THR A 1 186 ? -10.485 6.459 28.730 1.00 91.38 186 THR A O 1
ATOM 1505 N N . TRP A 1 187 ? -11.453 6.960 30.683 1.00 89.19 187 TRP A N 1
ATOM 1506 C CA . TRP A 1 187 ? -10.259 6.696 31.507 1.00 89.19 187 TRP A CA 1
ATOM 1507 C C . TRP A 1 187 ? -10.233 5.283 32.091 1.00 89.19 187 TRP A C 1
ATOM 1509 O O . TRP A 1 187 ? -9.224 4.867 32.655 1.00 89.19 187 TRP A O 1
ATOM 1519 N N . SER A 1 188 ? -11.339 4.548 31.974 1.00 88.38 188 SER A N 1
ATOM 1520 C CA . SER A 1 188 ? -11.446 3.183 32.472 1.00 88.38 188 SER A CA 1
ATOM 1521 C C . SER A 1 188 ? -10.498 2.249 31.724 1.00 88.38 188 SER A C 1
ATOM 1523 O O . SER A 1 188 ? -10.377 2.294 30.498 1.00 88.38 188 SER A O 1
ATOM 1525 N N . GLN A 1 189 ? -9.836 1.371 32.477 1.00 90.31 189 GLN A N 1
ATOM 1526 C CA . GLN A 1 189 ? -9.021 0.318 31.891 1.00 90.31 189 GLN A CA 1
ATOM 1527 C C . GLN A 1 189 ? -9.910 -0.662 31.122 1.00 90.31 189 GLN A C 1
ATOM 1529 O O . GLN A 1 189 ? -10.892 -1.180 31.656 1.00 90.31 189 GLN A O 1
ATOM 1534 N N . VAL A 1 190 ? -9.524 -0.964 29.884 1.00 93.75 190 VAL A N 1
ATOM 1535 C CA . VAL A 1 190 ? -10.173 -2.003 29.083 1.00 93.75 190 VAL A CA 1
ATOM 1536 C C . VAL A 1 190 ? -9.655 -3.372 29.523 1.00 93.75 190 VAL A C 1
ATOM 1538 O O . VAL A 1 190 ? -8.495 -3.715 29.288 1.00 93.75 190 VAL A O 1
ATOM 1541 N N . THR A 1 191 ? -10.519 -4.151 30.175 1.00 91.75 191 THR A N 1
ATOM 1542 C CA . THR A 1 191 ? -10.230 -5.522 30.637 1.00 91.75 191 THR A CA 1
ATOM 1543 C C . THR A 1 191 ? -10.847 -6.598 29.748 1.00 91.75 191 THR A C 1
ATOM 1545 O O . THR A 1 191 ? -10.427 -7.751 29.806 1.00 91.75 191 THR A O 1
ATOM 1548 N N . LYS A 1 192 ? -11.826 -6.233 28.913 1.00 93.88 192 LYS A N 1
ATOM 1549 C CA . LYS A 1 192 ? -12.507 -7.125 27.974 1.00 93.88 192 LYS A CA 1
ATOM 1550 C C . LYS A 1 192 ? -12.928 -6.353 26.722 1.00 93.88 192 LYS A C 1
ATOM 1552 O O . LYS A 1 192 ? -13.287 -5.178 26.811 1.00 93.88 192 LYS A O 1
ATOM 1557 N N . ILE A 1 193 ? -12.882 -7.031 25.576 1.00 94.81 193 ILE A N 1
ATOM 1558 C CA . ILE A 1 193 ? -13.453 -6.539 24.321 1.00 94.81 193 ILE A CA 1
ATOM 1559 C C . ILE A 1 193 ? -14.924 -6.947 24.233 1.00 94.81 193 ILE A C 1
ATOM 1561 O O . ILE A 1 193 ? -15.266 -8.115 24.434 1.00 94.81 193 ILE A O 1
ATOM 1565 N N . GLU A 1 194 ? -15.780 -5.977 23.938 1.00 93.50 194 GLU A N 1
ATOM 1566 C CA . GLU A 1 194 ? -17.219 -6.144 23.761 1.00 93.50 194 GLU A CA 1
ATOM 1567 C C . GLU A 1 194 ? -17.589 -5.757 22.330 1.00 93.50 194 GLU A C 1
ATOM 1569 O O . GLU A 1 194 ? -17.166 -4.719 21.823 1.00 93.50 194 GLU A O 1
ATOM 1574 N N . LYS A 1 195 ? -18.353 -6.622 21.659 1.00 93.88 195 LYS A N 1
ATOM 1575 C CA . LYS A 1 195 ? -18.801 -6.376 20.289 1.00 93.88 195 LYS A CA 1
ATOM 1576 C C . LYS A 1 195 ? -19.782 -5.199 20.267 1.00 93.88 195 LYS A C 1
ATOM 1578 O O . LYS A 1 195 ? -20.649 -5.115 21.131 1.00 93.88 195 LYS A O 1
ATOM 1583 N N . GLY A 1 196 ? -19.648 -4.322 19.271 1.00 90.19 196 GLY A N 1
ATOM 1584 C CA . GLY A 1 196 ? -20.454 -3.104 19.114 1.00 90.19 196 GLY A CA 1
ATOM 1585 C C . GLY A 1 196 ? -19.833 -1.854 19.750 1.00 90.19 196 GLY A C 1
ATOM 1586 O O . GLY A 1 196 ? -20.123 -0.740 19.303 1.00 90.19 196 GLY A O 1
ATOM 1587 N N . GLU A 1 197 ? -18.929 -2.036 20.717 1.00 94.06 197 GLU A N 1
ATOM 1588 C CA . GLU A 1 197 ? -18.142 -0.956 21.311 1.00 94.06 197 GLU A CA 1
ATOM 1589 C C . GLU A 1 197 ? -17.026 -0.490 20.370 1.00 94.06 197 GLU A C 1
ATOM 1591 O O . GLU A 1 197 ? -16.482 -1.255 19.565 1.00 94.06 197 GLU A O 1
ATOM 1596 N N . VAL A 1 198 ? -16.644 0.779 20.510 1.00 96.75 198 VAL A N 1
ATOM 1597 C CA . VAL A 1 198 ? -15.530 1.378 19.773 1.00 96.75 198 VAL A CA 1
ATOM 1598 C C . VAL A 1 198 ? -14.385 1.636 20.736 1.00 96.75 198 VAL A C 1
ATOM 1600 O O . VAL A 1 198 ? -14.571 2.131 21.848 1.00 96.75 198 VAL A O 1
ATOM 1603 N N . TYR A 1 199 ? -13.176 1.314 20.300 1.00 97.19 199 TYR A N 1
ATOM 1604 C CA . TYR A 1 199 ? -11.956 1.527 21.060 1.00 97.19 199 TYR A CA 1
ATOM 1605 C C . TYR A 1 199 ? -11.038 2.498 20.331 1.00 97.19 199 TYR A C 1
ATOM 1607 O O . TYR A 1 199 ? -11.164 2.711 19.128 1.00 97.19 199 TYR A O 1
ATOM 1615 N N . CYS A 1 200 ? -10.090 3.080 21.054 1.00 94.88 200 CYS A N 1
ATOM 1616 C CA . CYS A 1 200 ? -9.079 3.946 20.475 1.00 94.88 200 CYS A CA 1
ATOM 1617 C C . CYS A 1 200 ? -7.688 3.695 21.056 1.00 94.88 200 CYS A C 1
ATOM 1619 O O . CYS A 1 200 ? -7.552 3.262 22.206 1.00 94.88 200 CYS A O 1
ATOM 1621 N N . GLU A 1 201 ? -6.667 4.049 20.275 1.00 93.56 201 GLU A N 1
ATOM 1622 C CA . GLU A 1 201 ? -5.253 3.881 20.631 1.00 93.56 201 GLU A CA 1
ATOM 1623 C C . GLU A 1 201 ? -4.898 2.398 20.871 1.00 93.56 201 GLU A C 1
ATOM 1625 O O . GLU A 1 201 ? -5.311 1.526 20.108 1.00 93.56 201 GLU A O 1
ATOM 1630 N N . GLY A 1 202 ? -4.122 2.094 21.914 1.00 92.25 202 GLY A N 1
ATOM 1631 C CA . GLY A 1 202 ? -3.732 0.730 22.253 1.00 92.25 202 GLY A CA 1
ATOM 1632 C C . GLY A 1 202 ? -2.486 0.214 21.543 1.00 92.25 202 GLY A C 1
ATOM 1633 O O . GLY A 1 202 ? -1.722 0.952 20.919 1.00 92.25 202 GLY A O 1
ATOM 1634 N N . ASN A 1 203 ? -2.265 -1.087 21.710 1.00 92.56 203 ASN A N 1
ATOM 1635 C CA . ASN A 1 203 ? -1.166 -1.815 21.098 1.00 92.56 203 ASN A CA 1
ATOM 1636 C C . ASN A 1 203 ? -1.561 -3.270 20.822 1.00 92.56 203 ASN A C 1
ATOM 1638 O O . ASN A 1 203 ? -2.412 -3.851 21.506 1.00 92.56 203 ASN A O 1
ATOM 1642 N N . VAL A 1 204 ? -0.898 -3.877 19.840 1.00 91.50 204 VAL A N 1
ATOM 1643 C CA . VAL A 1 204 ? -1.197 -5.239 19.377 1.00 91.50 204 VAL A CA 1
ATOM 1644 C C . VAL A 1 204 ? -0.995 -6.311 20.454 1.00 91.50 204 VAL A C 1
ATOM 1646 O O . VAL A 1 204 ? -1.730 -7.294 20.481 1.00 91.50 204 VAL A O 1
ATOM 1649 N N . ARG A 1 205 ? -0.070 -6.120 21.402 1.00 89.94 205 ARG A N 1
ATOM 1650 C CA . ARG A 1 205 ? 0.142 -7.074 22.503 1.00 89.94 205 ARG A CA 1
ATOM 1651 C C . ARG A 1 205 ? -1.068 -7.118 23.435 1.00 89.94 205 ARG A C 1
ATOM 1653 O O . ARG A 1 205 ? -1.533 -8.201 23.779 1.00 89.94 205 ARG A O 1
ATOM 1660 N N . GLN A 1 206 ? -1.591 -5.957 23.831 1.00 92.44 206 GLN A N 1
ATOM 1661 C CA . GLN A 1 206 ? -2.810 -5.888 24.638 1.00 92.44 206 GLN A CA 1
ATOM 1662 C C . GLN A 1 206 ? -4.000 -6.478 23.872 1.00 92.44 206 GLN A C 1
ATOM 1664 O O . GLN A 1 206 ? -4.780 -7.236 24.442 1.00 92.44 206 GLN A O 1
ATOM 1669 N N . LEU A 1 207 ? -4.103 -6.199 22.569 1.00 93.19 207 LEU A N 1
ATOM 1670 C CA . LEU A 1 207 ? -5.122 -6.797 21.708 1.00 93.19 207 LEU A CA 1
ATOM 1671 C C . LEU A 1 207 ? -5.052 -8.334 21.721 1.00 93.19 207 LEU A C 1
ATOM 1673 O O . LEU A 1 207 ? -6.067 -8.993 21.951 1.00 93.19 207 LEU A O 1
ATOM 1677 N N . GLN A 1 208 ? -3.861 -8.907 21.534 1.00 92.62 208 GLN A N 1
ATOM 1678 C CA . GLN A 1 208 ? -3.626 -10.353 21.581 1.00 92.62 208 GLN A CA 1
ATOM 1679 C C . GLN A 1 208 ? -4.021 -10.954 22.935 1.00 92.62 208 GLN A C 1
ATOM 1681 O O . GLN A 1 208 ? -4.655 -12.005 22.975 1.00 92.62 208 GLN A O 1
ATOM 1686 N N . GLN A 1 209 ? -3.694 -10.279 24.040 1.00 92.06 209 GLN A N 1
ATOM 1687 C CA . GLN A 1 209 ? -4.049 -10.727 25.391 1.00 92.06 209 GLN A CA 1
ATOM 1688 C C . GLN A 1 209 ? -5.562 -10.733 25.631 1.00 92.06 209 GLN A C 1
ATOM 1690 O O . GLN A 1 209 ? -6.077 -11.662 26.246 1.00 92.06 209 GLN A O 1
ATOM 1695 N N . LEU A 1 210 ? -6.273 -9.713 25.144 1.00 93.88 210 LEU A N 1
ATOM 1696 C CA . LEU A 1 210 ? -7.713 -9.569 25.364 1.00 93.88 210 LEU A CA 1
ATOM 1697 C C . LEU A 1 210 ? -8.561 -10.468 24.453 1.00 93.88 210 LEU A C 1
ATOM 1699 O O . LEU A 1 210 ? -9.658 -10.867 24.837 1.00 93.88 210 LEU A O 1
ATOM 1703 N N . THR A 1 211 ? -8.081 -10.771 23.245 1.00 93.62 211 THR A N 1
ATOM 1704 C CA . THR A 1 211 ? -8.857 -11.496 22.217 1.00 93.62 211 THR A CA 1
ATOM 1705 C C . THR A 1 211 ? -8.401 -12.938 21.994 1.00 93.62 211 THR A C 1
ATOM 1707 O O . THR A 1 211 ? -9.160 -13.757 21.466 1.00 93.62 211 THR A O 1
ATOM 1710 N N . GLY A 1 212 ? -7.154 -13.253 22.356 1.00 92.69 212 GLY A N 1
ATOM 1711 C CA . GLY A 1 212 ? -6.480 -14.501 21.998 1.00 92.69 212 GLY A CA 1
ATOM 1712 C C . GLY A 1 212 ? -6.070 -14.592 20.521 1.00 92.69 212 GLY A C 1
ATOM 1713 O O . GLY A 1 212 ? -5.664 -15.660 20.067 1.00 92.69 212 GLY A O 1
ATOM 1714 N N . TRP A 1 213 ? -6.194 -13.513 19.742 1.00 93.12 213 TRP A N 1
ATOM 1715 C CA . TRP A 1 213 ? -5.877 -13.502 18.311 1.00 93.12 213 TRP A CA 1
ATOM 1716 C C . TRP A 1 213 ? -4.373 -13.350 18.079 1.00 93.12 213 TRP A C 1
ATOM 1718 O O . TRP A 1 213 ? -3.862 -12.237 17.987 1.00 93.12 213 TRP A O 1
ATOM 1728 N N . ALA A 1 214 ? -3.648 -14.464 17.984 1.00 89.31 214 ALA A N 1
ATOM 1729 C CA . ALA A 1 214 ? -2.193 -14.464 17.847 1.00 89.31 214 ALA A CA 1
ATOM 1730 C C . ALA A 1 214 ? -1.683 -15.413 16.750 1.00 89.31 214 ALA A C 1
ATOM 1732 O O . ALA A 1 214 ? -2.349 -16.385 16.377 1.00 89.31 214 ALA A O 1
ATOM 1733 N N . GLY A 1 215 ? -0.465 -15.134 16.271 1.00 87.19 215 GLY A N 1
ATOM 1734 C CA . GLY A 1 215 ? 0.245 -15.945 15.283 1.00 87.19 215 GLY A CA 1
ATOM 1735 C C . GLY A 1 215 ? -0.489 -16.070 13.946 1.00 87.19 215 GLY A C 1
ATOM 1736 O O . GLY A 1 215 ? -1.253 -15.192 13.548 1.00 87.19 215 GLY A O 1
ATOM 1737 N N . GLY A 1 216 ? -0.289 -17.202 13.267 1.00 86.25 216 GLY A N 1
ATOM 1738 C CA . GLY A 1 216 ? -0.816 -17.451 11.919 1.00 86.25 216 GLY A CA 1
ATOM 1739 C C . GLY A 1 216 ? -2.340 -17.594 11.808 1.00 86.25 216 GLY A C 1
ATOM 1740 O O . GLY A 1 216 ? -2.832 -17.857 10.715 1.00 86.25 216 GLY A O 1
ATOM 1741 N N . ASN A 1 217 ? -3.080 -17.431 12.909 1.00 90.00 217 ASN A N 1
ATOM 1742 C CA . ASN A 1 217 ? -4.546 -17.459 12.934 1.00 90.00 217 ASN A CA 1
ATOM 1743 C C . ASN A 1 217 ? -5.179 -16.093 12.627 1.00 90.00 217 ASN A C 1
ATOM 1745 O O . ASN A 1 217 ? -6.404 -15.989 12.567 1.00 90.00 217 ASN A O 1
ATOM 1749 N N . VAL A 1 218 ? -4.361 -15.051 12.463 1.00 94.19 218 VAL A N 1
ATOM 1750 C CA . VAL A 1 218 ? -4.801 -13.696 12.126 1.00 94.19 218 VAL A CA 1
ATOM 1751 C C . VAL A 1 218 ? -4.304 -13.352 10.731 1.00 94.19 218 VAL A C 1
ATOM 1753 O O . VAL A 1 218 ? -3.120 -13.527 10.450 1.00 94.19 218 VAL A O 1
ATOM 1756 N N . LEU A 1 219 ? -5.202 -12.858 9.880 1.00 93.88 219 LEU A N 1
ATOM 1757 C CA . LEU A 1 219 ? -4.880 -12.277 8.580 1.00 93.88 219 LEU A CA 1
ATOM 1758 C C . LEU A 1 219 ? -5.218 -10.786 8.626 1.00 93.88 219 LEU A C 1
ATOM 1760 O O . LEU A 1 219 ? -6.383 -10.426 8.780 1.00 93.88 219 LEU A O 1
ATOM 1764 N N . TYR A 1 220 ? -4.200 -9.937 8.527 1.00 94.00 220 TYR A N 1
ATOM 1765 C CA . TYR A 1 220 ? -4.342 -8.483 8.548 1.00 94.00 220 TYR A CA 1
ATOM 1766 C C . TYR A 1 220 ? -4.120 -7.912 7.149 1.00 94.00 220 TYR A C 1
ATOM 1768 O O . TYR A 1 220 ? -3.075 -8.157 6.547 1.00 94.00 220 TYR A O 1
ATOM 1776 N N . PHE A 1 221 ? -5.100 -7.161 6.646 1.00 94.50 221 PHE A N 1
ATOM 1777 C CA . PHE A 1 221 ? -4.992 -6.434 5.385 1.00 94.50 221 PHE A CA 1
ATOM 1778 C C . PHE A 1 221 ? -4.628 -4.972 5.634 1.00 94.50 221 PHE A C 1
ATOM 1780 O O . PHE A 1 221 ? -5.189 -4.339 6.527 1.00 94.50 221 PHE A O 1
ATOM 1787 N N . GLY A 1 222 ? -3.723 -4.441 4.818 1.00 91.25 222 GLY A N 1
ATOM 1788 C CA . GLY A 1 222 ? -3.344 -3.030 4.812 1.00 91.25 222 GLY A CA 1
ATOM 1789 C C . GLY A 1 222 ? -2.969 -2.571 3.409 1.00 91.25 222 GLY A C 1
ATOM 1790 O O . GLY A 1 222 ? -2.584 -3.376 2.563 1.00 91.25 222 GLY A O 1
ATOM 1791 N N . ASP A 1 223 ? -3.093 -1.279 3.158 1.00 87.25 223 ASP A N 1
ATOM 1792 C CA . ASP A 1 223 ? -2.738 -0.620 1.899 1.00 87.25 223 ASP A CA 1
ATOM 1793 C C . ASP A 1 223 ? -1.282 -0.138 1.892 1.00 87.25 223 ASP A C 1
ATOM 1795 O O . ASP A 1 223 ? -0.637 -0.111 0.848 1.00 87.25 223 ASP A O 1
ATOM 1799 N N . HIS A 1 224 ? -0.718 0.159 3.066 1.00 82.12 224 HIS A N 1
ATOM 1800 C CA . HIS A 1 224 ? 0.671 0.589 3.183 1.00 82.12 224 HIS A CA 1
ATOM 1801 C C . HIS A 1 224 ? 1.609 -0.578 3.565 1.00 82.12 224 HIS A C 1
ATOM 1803 O O . HIS A 1 224 ? 1.801 -0.866 4.749 1.00 82.12 224 HIS A O 1
ATOM 1809 N N . PRO A 1 225 ? 2.333 -1.214 2.623 1.00 73.00 225 PRO A N 1
ATOM 1810 C CA . PRO A 1 225 ? 3.105 -2.428 2.909 1.00 73.00 225 PRO A CA 1
ATOM 1811 C C . PRO A 1 225 ? 4.174 -2.263 4.003 1.00 73.00 225 PRO A C 1
ATOM 1813 O O . PRO A 1 225 ? 4.508 -3.226 4.690 1.00 73.00 225 PRO A O 1
ATOM 1816 N N . TYR A 1 226 ? 4.717 -1.057 4.200 1.00 70.75 226 TYR A N 1
ATOM 1817 C CA . TYR A 1 226 ? 5.799 -0.840 5.172 1.00 70.75 226 TYR A CA 1
ATOM 1818 C C . TYR A 1 226 ? 5.348 -0.475 6.583 1.00 70.75 226 TYR A C 1
ATOM 1820 O O . TYR A 1 226 ? 5.841 -1.084 7.525 1.00 70.75 226 TYR A O 1
ATOM 1828 N N . THR A 1 227 ? 4.443 0.489 6.753 1.00 69.62 227 THR A N 1
ATOM 1829 C CA . THR A 1 227 ? 3.987 0.923 8.084 1.00 69.62 227 THR A CA 1
ATOM 1830 C C . THR A 1 227 ? 2.930 -0.011 8.667 1.00 69.62 227 THR A C 1
ATOM 1832 O O . THR A 1 227 ? 2.845 -0.139 9.888 1.00 69.62 227 THR A O 1
ATOM 1835 N N . ASP A 1 228 ? 2.165 -0.694 7.812 1.00 69.12 228 ASP A N 1
ATOM 1836 C CA . ASP A 1 228 ? 1.068 -1.551 8.249 1.00 69.12 228 ASP A CA 1
ATOM 1837 C C . ASP A 1 228 ? 1.437 -3.039 8.301 1.00 69.12 228 ASP A C 1
ATOM 1839 O O . ASP A 1 228 ? 0.921 -3.742 9.165 1.00 69.12 228 ASP A O 1
ATOM 1843 N N . LEU A 1 229 ? 2.314 -3.550 7.422 1.00 77.44 229 LEU A N 1
ATOM 1844 C CA . LEU A 1 229 ? 2.525 -5.007 7.293 1.00 77.44 229 LEU A CA 1
ATOM 1845 C C . LEU A 1 229 ? 3.885 -5.507 7.796 1.00 77.44 229 LEU A C 1
ATOM 1847 O O . LEU A 1 229 ? 3.964 -6.630 8.302 1.00 77.44 229 LEU A O 1
ATOM 1851 N N . ALA A 1 230 ? 4.954 -4.711 7.680 1.00 75.12 230 ALA A N 1
ATOM 1852 C CA . ALA A 1 230 ? 6.307 -5.174 8.003 1.00 75.12 230 ALA A CA 1
ATOM 1853 C C . ALA A 1 230 ? 6.440 -5.591 9.477 1.00 75.12 230 ALA A C 1
ATOM 1855 O O . ALA A 1 230 ? 6.846 -6.718 9.771 1.00 75.12 230 ALA A O 1
ATOM 1856 N N . ASP A 1 231 ? 6.021 -4.725 10.403 1.00 77.50 231 ASP A N 1
ATOM 1857 C CA . ASP A 1 231 ? 6.092 -5.005 11.840 1.00 77.50 231 ASP A CA 1
ATOM 1858 C C . ASP A 1 231 ? 5.155 -6.139 12.265 1.00 77.50 231 ASP A C 1
ATOM 1860 O O . ASP A 1 231 ? 5.496 -6.943 13.133 1.00 77.50 231 ASP A O 1
ATOM 1864 N N . VAL A 1 232 ? 3.988 -6.229 11.624 1.00 78.38 232 VAL A N 1
ATOM 1865 C CA . VAL A 1 232 ? 2.970 -7.254 11.877 1.00 78.38 232 VAL A CA 1
ATOM 1866 C C . VAL A 1 232 ? 3.512 -8.650 11.579 1.00 78.38 232 VAL A C 1
ATOM 1868 O O . VAL A 1 232 ? 3.386 -9.557 12.406 1.00 78.38 232 VAL A O 1
ATOM 1871 N N . ARG A 1 233 ? 4.184 -8.818 10.436 1.00 80.19 233 ARG A N 1
ATOM 1872 C CA . ARG A 1 233 ? 4.793 -10.098 10.066 1.00 80.19 233 ARG A CA 1
ATOM 1873 C C . ARG A 1 233 ? 6.034 -10.407 10.897 1.00 80.19 233 ARG A C 1
ATOM 1875 O O . ARG A 1 233 ? 6.150 -11.516 11.414 1.00 80.19 233 ARG A O 1
ATOM 1882 N N . LEU A 1 234 ? 6.958 -9.450 11.017 1.00 78.19 234 LEU A N 1
ATOM 1883 C CA . LEU A 1 234 ? 8.264 -9.682 11.640 1.00 78.19 234 LEU A CA 1
ATOM 1884 C C . LEU A 1 234 ? 8.177 -9.919 13.152 1.00 78.19 234 LEU A C 1
ATOM 1886 O O . LEU A 1 234 ? 8.901 -10.765 13.671 1.00 78.19 234 LEU A O 1
ATOM 1890 N N . HIS A 1 235 ? 7.303 -9.193 13.855 1.00 78.69 235 HIS A N 1
ATOM 1891 C CA . HIS A 1 235 ? 7.282 -9.195 15.321 1.00 78.69 235 HIS A CA 1
ATOM 1892 C C . HIS A 1 235 ? 6.096 -9.956 15.925 1.00 78.69 235 HIS A C 1
ATOM 1894 O O . HIS A 1 235 ? 6.204 -10.435 17.053 1.00 78.69 235 HIS A O 1
ATOM 1900 N N . HIS A 1 236 ? 4.980 -10.100 15.197 1.00 82.25 236 HIS A N 1
ATOM 1901 C CA . HIS A 1 236 ? 3.730 -10.658 15.746 1.00 82.25 236 HIS A CA 1
ATOM 1902 C C . HIS A 1 236 ? 3.295 -11.977 15.100 1.00 82.25 236 HIS A C 1
ATOM 1904 O O . HIS A 1 236 ? 2.378 -12.635 15.599 1.00 82.25 236 HIS A O 1
ATOM 1910 N N . GLY A 1 237 ? 3.955 -12.388 14.011 1.00 84.31 237 GLY A N 1
ATOM 1911 C CA . GLY A 1 237 ? 3.713 -13.665 13.334 1.00 84.31 237 GLY A CA 1
ATOM 1912 C C . GLY A 1 237 ? 2.323 -13.795 12.706 1.00 84.31 237 GLY A C 1
ATOM 1913 O O . GLY A 1 237 ? 1.881 -14.913 12.435 1.00 84.31 237 GLY A O 1
ATOM 1914 N N . TRP A 1 238 ? 1.620 -12.678 12.515 1.00 91.75 238 TRP A N 1
ATOM 1915 C CA . TRP A 1 238 ? 0.346 -12.630 11.800 1.00 91.75 238 TRP A CA 1
ATOM 1916 C C . TRP A 1 238 ? 0.571 -12.831 10.301 1.00 91.75 238 TRP A C 1
ATOM 1918 O O . TRP A 1 238 ? 1.625 -12.479 9.766 1.00 91.75 238 TRP A O 1
ATOM 1928 N N . ARG A 1 239 ? -0.440 -13.376 9.619 1.00 93.31 239 ARG A N 1
ATOM 1929 C CA . ARG A 1 239 ? -0.490 -13.380 8.157 1.00 93.31 239 ARG A CA 1
ATOM 1930 C C . ARG A 1 239 ? -0.855 -11.993 7.656 1.00 93.31 239 ARG A C 1
ATOM 1932 O O . ARG A 1 239 ? -1.674 -11.307 8.270 1.00 93.31 239 ARG A O 1
ATOM 1939 N N . THR A 1 240 ? -0.272 -11.587 6.538 1.00 93.12 240 THR A N 1
ATOM 1940 C CA . THR A 1 240 ? -0.429 -10.225 6.014 1.00 93.12 240 THR A CA 1
ATOM 1941 C C . THR A 1 240 ? -0.915 -10.219 4.574 1.00 93.12 240 THR A C 1
ATOM 1943 O O . THR A 1 240 ? -0.405 -10.944 3.717 1.00 93.12 240 THR A O 1
ATOM 1946 N N . GLY A 1 241 ? -1.898 -9.362 4.314 1.00 93.62 241 GLY A N 1
ATOM 1947 C CA . GLY A 1 241 ? -2.441 -9.079 2.998 1.00 93.62 241 GLY A CA 1
ATOM 1948 C C . GLY A 1 241 ? -2.189 -7.626 2.590 1.00 93.62 241 GLY A C 1
ATOM 1949 O O . GLY A 1 241 ? -2.403 -6.731 3.402 1.00 93.62 241 GLY A O 1
ATOM 1950 N N . ALA A 1 242 ? -1.745 -7.369 1.361 1.00 93.50 242 ALA A N 1
ATOM 1951 C CA . ALA A 1 242 ? -1.588 -6.011 0.835 1.00 93.50 242 ALA A CA 1
ATOM 1952 C C . ALA A 1 242 ? -2.700 -5.674 -0.163 1.00 93.50 242 ALA A C 1
ATOM 1954 O O . ALA A 1 242 ? -2.971 -6.462 -1.072 1.00 93.50 242 ALA A O 1
ATOM 1955 N N . ILE A 1 243 ? -3.316 -4.504 -0.008 1.00 92.88 243 ILE A N 1
ATOM 1956 C CA . ILE A 1 243 ? -4.273 -3.949 -0.970 1.00 92.88 243 ILE A CA 1
ATOM 1957 C C . ILE A 1 243 ? -3.553 -2.893 -1.812 1.00 92.88 243 ILE A C 1
ATOM 1959 O O . ILE A 1 243 ? -3.152 -1.862 -1.285 1.00 92.88 243 ILE A O 1
ATOM 1963 N N . LEU A 1 244 ? -3.352 -3.169 -3.101 1.00 92.19 244 LEU A N 1
ATOM 1964 C CA . LEU A 1 244 ? -2.551 -2.354 -4.019 1.00 92.19 244 LEU A CA 1
ATOM 1965 C C . LEU A 1 244 ? -3.383 -1.952 -5.233 1.00 92.19 244 LEU A C 1
ATOM 1967 O O . LEU A 1 244 ? -3.446 -2.698 -6.211 1.00 92.19 244 LEU A O 1
ATOM 1971 N N . TRP A 1 245 ? -4.020 -0.786 -5.192 1.00 89.31 245 TRP A N 1
ATOM 1972 C CA . TRP A 1 245 ? -4.932 -0.364 -6.261 1.00 89.31 245 TRP A CA 1
ATOM 1973 C C . TRP A 1 245 ? -4.236 -0.257 -7.637 1.00 89.31 245 TRP A C 1
ATOM 1975 O O . TRP A 1 245 ? -4.848 -0.563 -8.659 1.00 89.31 245 TRP A O 1
ATOM 1985 N N . GLU A 1 246 ? -2.933 0.075 -7.685 1.00 89.75 246 GLU A N 1
ATOM 1986 C CA . GLU A 1 246 ? -2.166 0.172 -8.936 1.00 89.75 246 GLU A CA 1
ATOM 1987 C C . GLU A 1 246 ? -2.087 -1.168 -9.678 1.00 89.75 246 GLU A C 1
ATOM 1989 O O . GLU A 1 246 ? -1.802 -1.202 -10.879 1.00 89.75 246 GLU A O 1
ATOM 1994 N N . LEU A 1 247 ? -2.326 -2.278 -8.972 1.00 93.38 247 LEU A N 1
ATOM 1995 C CA . LEU A 1 247 ? -2.223 -3.621 -9.518 1.00 93.38 247 LEU A CA 1
ATOM 1996 C C . LEU A 1 247 ? -3.203 -3.855 -10.672 1.00 93.38 247 LEU A C 1
ATOM 1998 O O . LEU A 1 247 ? -2.818 -4.497 -11.646 1.00 93.38 247 LEU A O 1
ATOM 2002 N N . ASP A 1 248 ? -4.427 -3.322 -10.612 1.00 93.38 248 ASP A N 1
ATOM 2003 C CA . ASP A 1 248 ? -5.402 -3.495 -11.700 1.00 93.38 248 ASP A CA 1
ATOM 2004 C C . ASP A 1 248 ? -4.926 -2.813 -12.982 1.00 93.38 248 ASP A C 1
ATOM 2006 O O . ASP A 1 248 ? -4.955 -3.403 -14.067 1.00 93.38 248 ASP A O 1
ATOM 2010 N N . HIS A 1 249 ? -4.417 -1.586 -12.856 1.00 92.75 249 HIS A N 1
ATOM 2011 C CA . HIS A 1 249 ? -3.864 -0.851 -13.985 1.00 92.75 249 HIS A CA 1
ATOM 2012 C C . HIS A 1 249 ? -2.651 -1.577 -14.584 1.00 92.75 249 HIS A C 1
ATOM 2014 O O . HIS A 1 249 ? -2.587 -1.769 -15.801 1.00 92.75 249 HIS A O 1
ATOM 2020 N N . GLU A 1 250 ? -1.734 -2.055 -13.742 1.00 93.88 250 GLU A N 1
ATOM 2021 C CA . GLU A 1 250 ? -0.583 -2.865 -14.153 1.00 93.88 250 GLU A CA 1
ATOM 2022 C C . GLU A 1 250 ? -1.003 -4.140 -14.888 1.00 93.88 250 GLU A C 1
ATOM 2024 O O . GLU A 1 250 ? -0.556 -4.377 -16.011 1.00 93.88 250 GLU A O 1
ATOM 2029 N N . ILE A 1 251 ? -1.922 -4.928 -14.322 1.00 95.25 251 ILE A N 1
ATOM 2030 C CA . ILE A 1 251 ? -2.450 -6.143 -14.955 1.00 95.25 251 ILE A CA 1
ATOM 2031 C C . ILE A 1 251 ? -3.106 -5.815 -16.301 1.00 95.25 251 ILE A C 1
ATOM 2033 O O . ILE A 1 251 ? -2.934 -6.570 -17.264 1.00 95.25 251 ILE A O 1
ATOM 2037 N N . SER A 1 252 ? -3.831 -4.697 -16.399 1.00 96.19 252 SER A N 1
ATOM 2038 C CA . SER A 1 252 ? -4.462 -4.274 -17.652 1.00 96.19 252 SER A CA 1
ATOM 2039 C C . SER A 1 252 ? -3.430 -4.007 -18.751 1.00 96.19 252 SER A C 1
ATOM 2041 O O . SER A 1 252 ? -3.625 -4.442 -19.884 1.00 96.19 252 SER A O 1
ATOM 2043 N N . ILE A 1 253 ? -2.305 -3.360 -18.419 1.00 95.31 253 ILE A N 1
ATOM 2044 C CA . ILE A 1 253 ? -1.214 -3.061 -19.356 1.00 95.31 253 ILE A CA 1
ATOM 2045 C C . ILE A 1 253 ? -0.469 -4.335 -19.741 1.00 95.31 253 ILE A C 1
ATOM 2047 O O . ILE A 1 253 ? -0.260 -4.578 -20.928 1.00 95.31 253 ILE A O 1
ATOM 2051 N N . LEU A 1 254 ? -0.125 -5.177 -18.762 1.00 94.31 254 LEU A N 1
ATOM 2052 C CA . LEU A 1 254 ? 0.547 -6.460 -18.990 1.00 94.31 254 LEU A CA 1
ATOM 2053 C C . LEU A 1 254 ? -0.254 -7.375 -19.923 1.00 94.31 254 LEU A C 1
ATOM 2055 O O . LEU A 1 254 ? 0.315 -8.202 -20.638 1.00 94.31 254 LEU A O 1
ATOM 2059 N N . ASN A 1 255 ? -1.583 -7.239 -19.921 1.00 96.19 255 ASN A N 1
ATOM 2060 C CA . ASN A 1 255 ? -2.458 -8.030 -20.771 1.00 96.19 255 ASN A CA 1
ATOM 2061 C C . ASN A 1 255 ? -2.615 -7.513 -22.203 1.00 96.19 255 ASN A C 1
ATOM 2063 O O . ASN A 1 255 ? -3.117 -8.279 -23.034 1.00 96.19 255 ASN A O 1
ATOM 2067 N N . ARG A 1 256 ? -2.153 -6.294 -22.507 1.00 96.75 256 ARG A N 1
ATOM 2068 C CA . ARG A 1 256 ? -2.217 -5.713 -23.853 1.00 96.75 256 ARG A CA 1
ATOM 2069 C C . ARG A 1 256 ? -1.357 -6.510 -24.847 1.00 96.75 256 ARG A C 1
ATOM 2071 O O . ARG A 1 256 ? -0.230 -6.880 -24.495 1.00 96.75 256 ARG A O 1
ATOM 2078 N N . PRO A 1 257 ? -1.847 -6.779 -26.073 1.00 96.88 257 PRO A N 1
ATOM 2079 C CA . PRO A 1 257 ? -1.078 -7.484 -27.099 1.00 96.88 257 PRO A CA 1
ATOM 2080 C C . PRO A 1 257 ? 0.285 -6.842 -27.366 1.00 96.88 257 PRO A C 1
ATOM 2082 O O . PRO A 1 257 ? 1.294 -7.538 -27.377 1.00 96.88 257 PRO A O 1
ATOM 2085 N N . GLU A 1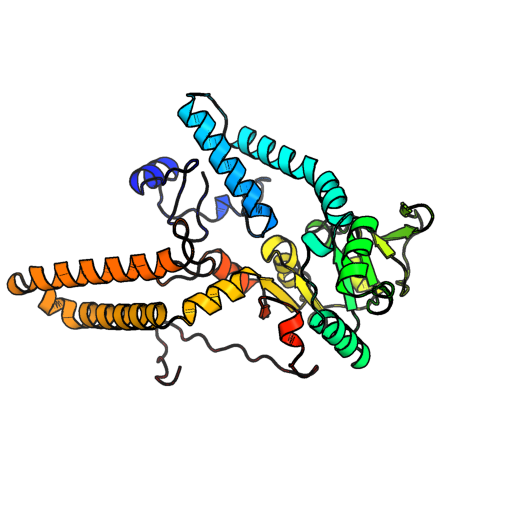 258 ? 0.336 -5.513 -27.452 1.00 95.50 258 GLU A N 1
ATOM 2086 C CA . GLU A 1 258 ? 1.549 -4.756 -27.762 1.00 95.50 258 GLU A CA 1
ATOM 2087 C C . GLU A 1 258 ? 2.622 -4.934 -26.681 1.00 95.50 258 GLU A C 1
ATOM 2089 O O . GLU A 1 258 ? 3.811 -5.041 -26.985 1.00 95.50 258 GLU A O 1
ATOM 2094 N N . TYR A 1 259 ? 2.214 -5.017 -25.408 1.00 94.75 259 TYR A N 1
ATOM 2095 C CA . TYR A 1 259 ? 3.136 -5.300 -24.310 1.00 94.75 259 TYR A CA 1
ATOM 2096 C C . TYR A 1 259 ? 3.701 -6.719 -24.413 1.00 94.75 259 TYR A C 1
ATOM 2098 O O . TYR A 1 259 ? 4.912 -6.918 -24.295 1.00 94.75 259 TYR A O 1
ATOM 2106 N N . LYS A 1 260 ? 2.828 -7.708 -24.646 1.00 94.62 260 LYS A N 1
ATOM 2107 C CA . LYS A 1 260 ? 3.208 -9.124 -24.748 1.00 94.62 260 LYS A CA 1
ATOM 2108 C C . LYS A 1 260 ? 4.146 -9.366 -25.924 1.00 94.62 260 LYS A C 1
ATOM 2110 O O . LYS A 1 260 ? 5.181 -10.002 -25.752 1.00 94.62 260 LYS A O 1
ATOM 2115 N N . GLU A 1 261 ? 3.813 -8.832 -27.094 1.00 95.50 261 GLU A N 1
ATOM 2116 C CA . GLU A 1 261 ? 4.633 -8.924 -28.303 1.00 95.50 261 GLU A CA 1
ATOM 2117 C C . GLU A 1 261 ? 6.004 -8.285 -28.091 1.00 95.50 261 GLU A C 1
ATOM 2119 O O . GLU A 1 261 ? 7.024 -8.930 -28.336 1.00 95.50 261 GLU A O 1
ATOM 2124 N N . ASN A 1 262 ? 6.042 -7.062 -27.551 1.00 95.25 262 ASN A N 1
ATOM 2125 C CA . ASN A 1 262 ? 7.295 -6.368 -27.278 1.00 95.25 262 ASN A CA 1
ATOM 2126 C C . ASN A 1 262 ? 8.155 -7.127 -26.255 1.00 95.25 262 ASN A C 1
ATOM 2128 O O . ASN A 1 262 ? 9.337 -7.358 -26.500 1.00 95.25 262 ASN A O 1
ATOM 2132 N N . SER A 1 263 ? 7.568 -7.586 -25.144 1.00 93.00 263 SER A N 1
ATOM 2133 C CA . SER A 1 263 ? 8.306 -8.336 -24.119 1.00 93.00 263 SER A CA 1
ATOM 2134 C C . SER A 1 263 ? 8.828 -9.676 -24.642 1.00 93.00 263 SER A C 1
ATOM 2136 O O . SER A 1 263 ? 9.958 -10.057 -24.328 1.00 93.00 263 SER A O 1
ATOM 2138 N N . ASN A 1 264 ? 8.034 -10.389 -25.444 1.00 93.94 264 ASN A N 1
ATOM 2139 C CA . ASN A 1 264 ? 8.449 -11.651 -26.052 1.00 93.94 264 ASN A CA 1
ATOM 2140 C C . ASN A 1 264 ? 9.582 -11.434 -27.054 1.00 93.94 264 ASN A C 1
ATOM 2142 O O . ASN A 1 264 ? 10.540 -12.209 -27.082 1.00 93.94 264 ASN A O 1
ATOM 2146 N N . TRP A 1 265 ? 9.489 -10.386 -27.876 1.00 95.81 265 TRP A N 1
ATOM 2147 C CA . TRP A 1 265 ? 10.536 -10.059 -28.834 1.00 95.81 265 TRP A CA 1
ATOM 2148 C C . TRP A 1 265 ? 11.819 -9.612 -28.137 1.00 95.81 265 TRP A C 1
ATOM 2150 O O . TRP A 1 265 ? 12.894 -10.107 -28.458 1.00 95.81 265 TRP A O 1
ATOM 2160 N N . LEU A 1 266 ? 11.712 -8.774 -27.104 1.00 94.69 266 LEU A N 1
ATOM 2161 C CA . LEU A 1 266 ? 12.847 -8.360 -26.285 1.00 94.69 266 LEU A CA 1
ATOM 2162 C C . LEU A 1 266 ? 13.595 -9.561 -25.690 1.00 94.69 266 LEU A C 1
ATOM 2164 O O . LEU A 1 266 ? 14.827 -9.576 -25.694 1.00 94.69 266 LEU A O 1
ATOM 2168 N N . GLN A 1 267 ? 12.869 -10.564 -25.188 1.00 91.88 267 GLN A N 1
ATOM 2169 C CA . GLN A 1 267 ? 13.473 -11.777 -24.639 1.00 91.88 267 GLN A CA 1
ATOM 2170 C C . GLN A 1 267 ? 14.182 -12.603 -25.722 1.00 91.88 267 GLN A C 1
ATOM 2172 O O . GLN A 1 267 ? 15.310 -13.041 -25.504 1.00 91.88 267 GLN A O 1
ATOM 2177 N N . GLN A 1 268 ? 13.556 -12.792 -26.886 1.00 94.12 268 GLN A N 1
ATOM 2178 C CA . GLN A 1 268 ? 14.162 -13.518 -28.009 1.00 94.12 268 GLN A CA 1
ATOM 2179 C C . GLN A 1 268 ? 15.407 -12.805 -28.544 1.00 94.12 268 GLN A C 1
ATOM 2181 O O . GLN A 1 268 ? 16.448 -13.431 -28.719 1.00 94.12 268 GLN A O 1
ATOM 2186 N N . LEU A 1 269 ? 15.335 -11.486 -28.736 1.00 94.25 269 LEU A N 1
ATOM 2187 C CA . LEU A 1 269 ? 16.459 -10.683 -29.205 1.00 94.25 269 LEU A CA 1
ATOM 2188 C C . LEU A 1 269 ? 17.636 -10.741 -28.221 1.00 94.25 269 LEU A C 1
ATOM 2190 O O . LEU A 1 269 ? 18.781 -10.870 -28.644 1.00 94.25 269 LEU A O 1
ATOM 2194 N N . GLN A 1 270 ? 17.373 -10.708 -26.909 1.00 92.62 270 GLN A N 1
ATOM 2195 C CA . GLN A 1 270 ? 18.419 -10.899 -25.896 1.00 92.62 270 GLN A CA 1
ATOM 2196 C C . GLN A 1 270 ? 19.063 -12.281 -25.989 1.00 92.62 270 GLN A C 1
ATOM 2198 O O . GLN A 1 270 ? 20.287 -12.362 -25.987 1.00 92.62 270 GLN A O 1
ATOM 2203 N N . GLN A 1 271 ? 18.270 -13.343 -26.144 1.00 91.31 271 GLN A N 1
ATOM 2204 C CA . GLN A 1 271 ? 18.796 -14.701 -26.310 1.00 91.31 271 GLN A CA 1
ATOM 2205 C C . GLN A 1 271 ? 19.655 -14.845 -27.573 1.00 91.31 271 GLN A C 1
ATOM 2207 O O . GLN A 1 271 ? 20.700 -15.486 -27.518 1.00 91.31 271 GLN A O 1
ATOM 2212 N N . LEU A 1 272 ? 19.258 -14.223 -28.689 1.00 91.88 272 LEU A N 1
ATOM 2213 C CA . LEU A 1 272 ? 20.045 -14.215 -29.928 1.00 91.88 272 LEU A CA 1
ATOM 2214 C C . LEU A 1 272 ? 21.367 -13.460 -29.753 1.00 91.88 272 LEU A C 1
ATOM 2216 O O . LEU A 1 272 ? 22.421 -13.975 -30.122 1.00 91.88 272 LEU A O 1
ATOM 2220 N N . ILE A 1 273 ? 21.328 -12.265 -29.151 1.00 91.62 273 ILE A N 1
ATOM 2221 C CA . ILE A 1 273 ? 22.539 -11.486 -28.859 1.00 91.62 273 ILE A CA 1
ATOM 2222 C C . ILE A 1 273 ? 23.474 -12.281 -27.940 1.00 91.62 273 ILE A C 1
ATOM 2224 O O . ILE A 1 273 ? 24.679 -12.291 -28.172 1.00 91.62 273 ILE A O 1
ATOM 2228 N N . GLU A 1 274 ? 22.943 -12.933 -26.903 1.00 90.19 274 GLU A N 1
ATOM 2229 C CA . GLU A 1 274 ? 23.712 -13.731 -25.940 1.00 90.19 274 GLU A CA 1
ATOM 2230 C C . GLU A 1 274 ? 24.312 -14.998 -26.564 1.00 90.19 274 GLU A C 1
ATOM 2232 O O . GLU A 1 274 ? 25.485 -15.287 -26.326 1.00 90.19 274 GLU A O 1
ATOM 2237 N N . GLY A 1 275 ? 23.544 -15.728 -27.377 1.00 90.31 275 GLY A N 1
ATOM 2238 C CA . GLY A 1 275 ? 23.989 -16.961 -28.032 1.00 90.31 275 GLY A CA 1
ATOM 2239 C C . GLY A 1 275 ? 25.062 -16.730 -29.096 1.00 90.31 275 GLY A C 1
ATOM 2240 O O . GLY A 1 275 ? 25.998 -17.518 -29.206 1.00 90.31 275 GLY A O 1
ATOM 2241 N N . GLU A 1 276 ? 24.980 -15.611 -29.818 1.00 89.81 276 GLU A N 1
ATOM 2242 C CA . GLU A 1 276 ? 25.842 -15.315 -30.968 1.00 89.81 276 GLU A CA 1
ATOM 2243 C C . GLU A 1 276 ? 26.940 -14.278 -30.659 1.00 89.81 276 GLU A C 1
ATOM 2245 O O . GLU A 1 276 ? 27.563 -13.739 -31.577 1.00 89.81 276 GLU A O 1
ATOM 2250 N N . GLN A 1 277 ? 27.226 -13.976 -29.380 1.00 84.00 277 GLN A N 1
ATOM 2251 C CA . GLN A 1 277 ? 28.166 -12.899 -29.007 1.00 84.00 277 GLN A CA 1
ATOM 2252 C C . GLN A 1 277 ? 29.536 -13.005 -29.687 1.00 84.00 277 GLN A C 1
ATOM 2254 O O . GLN A 1 277 ? 30.119 -11.983 -30.052 1.00 84.00 277 GLN A O 1
ATOM 2259 N N . ASN A 1 278 ? 30.066 -14.220 -29.838 1.00 85.69 278 ASN A N 1
ATOM 2260 C CA . ASN A 1 278 ? 31.386 -14.435 -30.432 1.00 85.69 278 ASN A CA 1
ATOM 2261 C C . ASN A 1 278 ? 31.407 -14.069 -31.922 1.00 85.69 278 ASN A C 1
ATOM 2263 O O . ASN A 1 278 ? 32.347 -13.422 -32.383 1.00 85.69 278 ASN A O 1
ATOM 2267 N N . GLU A 1 279 ? 30.358 -14.430 -32.660 1.00 87.25 279 GLU A N 1
ATOM 2268 C CA . GLU A 1 279 ? 30.231 -14.137 -34.088 1.00 87.25 279 GLU A CA 1
ATOM 2269 C C . GLU A 1 279 ? 29.873 -12.667 -34.332 1.00 87.25 279 GLU A C 1
ATOM 2271 O O . GLU A 1 279 ? 30.440 -12.022 -35.216 1.00 87.25 279 GLU A O 1
ATOM 2276 N N . LEU A 1 280 ? 28.998 -12.094 -33.503 1.00 83.69 280 LEU A N 1
ATOM 2277 C CA . LEU A 1 280 ? 28.569 -10.697 -33.604 1.00 83.69 280 LEU A CA 1
ATOM 2278 C C . LEU A 1 280 ? 29.688 -9.690 -33.304 1.00 83.69 280 LEU A C 1
ATOM 2280 O O . LEU A 1 280 ? 29.659 -8.569 -33.808 1.00 83.69 280 LEU A O 1
ATOM 2284 N N . ARG A 1 281 ? 30.694 -10.075 -32.509 1.00 84.88 281 ARG A N 1
ATOM 2285 C CA . ARG A 1 281 ? 31.858 -9.225 -32.199 1.00 84.88 281 ARG A CA 1
ATOM 2286 C C . ARG A 1 281 ? 32.909 -9.184 -33.309 1.00 84.88 281 ARG A C 1
ATOM 2288 O O . ARG A 1 281 ? 33.861 -8.406 -33.204 1.00 84.88 281 ARG A O 1
ATOM 2295 N N . ARG A 1 282 ? 32.767 -9.988 -34.369 1.00 90.06 282 ARG A N 1
ATOM 2296 C CA . ARG A 1 282 ? 33.637 -9.890 -35.548 1.00 90.06 282 ARG A CA 1
ATOM 2297 C C . ARG A 1 282 ? 33.428 -8.531 -36.237 1.00 90.06 282 ARG A C 1
ATOM 2299 O O . ARG A 1 282 ? 32.291 -8.064 -36.303 1.00 90.06 282 ARG A O 1
ATOM 2306 N N . PRO A 1 283 ? 34.479 -7.904 -36.803 1.00 89.06 283 PRO A N 1
ATOM 2307 C CA . PRO A 1 283 ? 34.365 -6.590 -37.448 1.00 89.06 283 PRO A CA 1
ATOM 2308 C C . PRO A 1 283 ? 33.276 -6.518 -38.527 1.00 89.06 283 PRO A C 1
ATOM 2310 O O . PRO A 1 283 ? 32.610 -5.496 -38.661 1.00 89.06 283 PRO A O 1
ATOM 2313 N N . GLU A 1 284 ? 33.070 -7.620 -39.249 1.00 90.31 284 GLU A N 1
ATOM 2314 C CA . GLU A 1 284 ? 32.083 -7.764 -40.326 1.00 90.31 284 GLU A CA 1
ATOM 2315 C C . GLU A 1 284 ? 30.630 -7.668 -39.827 1.00 90.31 284 GLU A C 1
ATOM 2317 O O . GLU A 1 284 ? 29.767 -7.155 -40.534 1.00 90.31 284 GLU A O 1
ATOM 2322 N N . ASN A 1 285 ? 30.366 -8.087 -38.584 1.00 90.25 285 ASN A N 1
ATOM 2323 C CA . ASN A 1 285 ? 29.021 -8.155 -38.001 1.00 90.25 285 ASN A CA 1
ATOM 2324 C C . ASN A 1 285 ? 28.702 -6.981 -37.066 1.00 90.25 285 ASN A C 1
ATOM 2326 O O . ASN A 1 285 ? 27.596 -6.891 -36.529 1.00 90.25 285 ASN A O 1
ATOM 2330 N N . ARG A 1 286 ? 29.641 -6.045 -36.892 1.00 87.06 286 ARG A N 1
ATOM 2331 C CA . ARG A 1 286 ? 29.507 -4.934 -35.944 1.00 87.06 286 ARG A CA 1
ATOM 2332 C C . ARG A 1 286 ? 28.257 -4.083 -36.188 1.00 87.06 286 ARG A C 1
ATOM 2334 O O . ARG A 1 286 ? 27.566 -3.741 -35.236 1.00 87.06 286 ARG A O 1
ATOM 2341 N N . ALA A 1 287 ? 27.928 -3.801 -37.449 1.00 90.88 287 ALA A N 1
ATOM 2342 C CA . ALA A 1 287 ? 26.737 -3.023 -37.799 1.00 90.88 287 ALA A CA 1
ATOM 2343 C C . ALA A 1 287 ? 25.426 -3.746 -37.431 1.00 90.88 287 ALA A C 1
ATOM 2345 O O . ALA A 1 287 ? 24.439 -3.108 -37.066 1.00 90.88 287 ALA A O 1
ATOM 2346 N N . VAL A 1 288 ? 25.411 -5.083 -37.512 1.00 91.88 288 VAL A N 1
ATOM 2347 C CA . VAL A 1 288 ? 24.260 -5.903 -37.103 1.00 91.88 288 VAL A CA 1
ATOM 2348 C C . VAL A 1 288 ? 24.102 -5.856 -35.589 1.00 91.88 288 VAL A C 1
ATOM 2350 O O . VAL A 1 288 ? 22.997 -5.613 -35.108 1.00 91.88 288 VAL A O 1
ATOM 2353 N N . LEU A 1 289 ? 25.205 -6.017 -34.851 1.00 90.75 289 LEU A N 1
ATOM 2354 C CA . LEU A 1 289 ? 25.202 -5.914 -33.395 1.00 90.75 289 LEU A CA 1
ATOM 2355 C C . LEU A 1 289 ? 24.695 -4.540 -32.944 1.00 90.75 289 LEU A C 1
ATOM 2357 O O . LEU A 1 289 ? 23.748 -4.479 -32.171 1.00 90.75 289 LEU A O 1
ATOM 2361 N N . GLU A 1 290 ? 25.244 -3.449 -33.482 1.00 91.81 290 GLU A N 1
ATOM 2362 C CA . GLU A 1 290 ? 24.818 -2.082 -33.145 1.00 91.81 290 GLU A CA 1
ATOM 2363 C C . GLU A 1 290 ? 23.318 -1.865 -33.416 1.00 91.81 290 GLU A C 1
ATOM 2365 O O . GLU A 1 290 ? 22.613 -1.271 -32.597 1.00 91.81 290 GLU A O 1
ATOM 2370 N N . ARG A 1 291 ? 22.790 -2.411 -34.522 1.00 94.50 291 ARG A N 1
ATOM 2371 C CA . ARG A 1 291 ? 21.352 -2.366 -34.829 1.00 94.50 291 ARG A CA 1
ATOM 2372 C C . ARG A 1 291 ? 20.519 -3.148 -33.813 1.00 94.50 291 ARG A C 1
ATOM 2374 O O . ARG A 1 291 ? 19.500 -2.638 -33.353 1.00 94.50 291 ARG A O 1
ATOM 2381 N N . TRP A 1 292 ? 20.931 -4.365 -33.471 1.00 94.94 292 TRP A N 1
ATOM 2382 C CA . TRP A 1 292 ? 20.231 -5.206 -32.498 1.00 94.94 292 TRP A CA 1
ATOM 2383 C C . TRP A 1 292 ? 20.270 -4.611 -31.091 1.00 94.94 292 TRP A C 1
ATOM 2385 O O . TRP A 1 292 ? 19.279 -4.678 -30.369 1.00 94.94 292 TRP A O 1
ATOM 2395 N N . GLU A 1 293 ? 21.376 -3.983 -30.697 1.00 93.38 293 GLU A N 1
ATOM 2396 C CA . GLU A 1 293 ? 21.471 -3.281 -29.418 1.00 93.38 293 GLU A CA 1
ATOM 2397 C C . GLU A 1 293 ? 20.566 -2.047 -29.371 1.00 93.38 293 GLU A C 1
ATOM 2399 O O . GLU A 1 293 ? 19.868 -1.849 -28.376 1.00 93.38 293 GLU A O 1
ATOM 2404 N N . ALA A 1 294 ? 20.508 -1.268 -30.456 1.00 95.31 294 ALA A N 1
ATOM 2405 C CA . ALA A 1 294 ? 19.598 -0.132 -30.561 1.00 95.31 294 ALA A CA 1
ATOM 2406 C C . ALA A 1 294 ? 18.125 -0.570 -30.496 1.00 95.31 294 ALA A C 1
ATOM 2408 O O . ALA A 1 294 ? 17.331 0.023 -29.764 1.00 95.31 294 ALA A O 1
ATOM 2409 N N . GLU A 1 295 ? 17.763 -1.636 -31.212 1.00 96.62 295 GLU A N 1
ATOM 2410 C CA . GLU A 1 295 ? 16.416 -2.210 -31.179 1.00 96.62 295 GLU A CA 1
ATOM 2411 C C . GLU A 1 295 ? 16.065 -2.737 -29.780 1.00 96.62 295 GLU A C 1
ATOM 2413 O O . GLU A 1 295 ? 15.021 -2.393 -29.224 1.00 96.62 295 GLU A O 1
ATOM 2418 N N . ARG A 1 296 ? 16.977 -3.485 -29.147 1.00 95.06 296 ARG A N 1
ATOM 2419 C CA . ARG A 1 296 ? 16.840 -3.940 -27.756 1.00 95.06 296 ARG A CA 1
ATOM 2420 C C . ARG A 1 296 ? 16.569 -2.769 -26.816 1.00 95.06 296 ARG A C 1
ATOM 2422 O O . ARG A 1 296 ? 15.706 -2.872 -25.945 1.00 95.06 296 ARG A O 1
ATOM 2429 N N . ASP A 1 297 ? 17.296 -1.668 -26.959 1.00 93.31 297 ASP A N 1
ATOM 2430 C CA . ASP A 1 297 ? 17.151 -0.515 -26.076 1.00 93.31 297 ASP A CA 1
ATOM 2431 C C . ASP A 1 297 ? 15.827 0.236 -26.316 1.00 93.31 297 ASP A C 1
ATOM 2433 O O . ASP A 1 297 ? 15.188 0.659 -25.348 1.00 93.31 297 ASP A O 1
ATOM 2437 N N . GLN A 1 298 ? 15.336 0.298 -27.560 1.00 95.06 298 GLN A N 1
ATOM 2438 C CA . GLN A 1 298 ? 13.995 0.807 -27.880 1.00 95.06 298 GLN A CA 1
ATOM 2439 C C . GLN A 1 298 ? 12.885 -0.043 -27.244 1.00 95.06 298 GLN A C 1
ATOM 2441 O O . GLN A 1 298 ? 11.988 0.497 -26.592 1.00 95.06 298 GLN A O 1
ATOM 2446 N N . LEU A 1 299 ? 12.966 -1.372 -27.364 1.00 94.81 299 LEU A N 1
ATOM 2447 C CA . LEU A 1 299 ? 12.020 -2.308 -26.744 1.00 94.81 299 LEU A CA 1
ATOM 2448 C C . LEU A 1 299 ? 12.033 -2.182 -25.208 1.00 94.81 299 LEU A C 1
ATOM 2450 O O . LEU A 1 299 ? 10.988 -2.101 -24.554 1.00 94.81 299 LEU A O 1
ATOM 2454 N N . ARG A 1 300 ? 13.226 -2.066 -24.607 1.00 92.25 300 ARG A N 1
ATOM 2455 C CA . ARG A 1 300 ? 13.389 -1.833 -23.160 1.00 92.25 300 ARG A CA 1
ATOM 2456 C C . ARG A 1 300 ? 12.802 -0.507 -22.696 1.00 92.25 300 ARG A C 1
ATOM 2458 O O . ARG A 1 300 ? 12.333 -0.428 -21.560 1.00 92.25 300 ARG A O 1
ATOM 2465 N N . LEU A 1 301 ? 12.881 0.533 -23.522 1.00 91.12 301 LEU A N 1
ATOM 2466 C CA . LEU A 1 301 ? 12.298 1.831 -23.207 1.00 91.12 301 LEU A CA 1
ATOM 2467 C C . LEU A 1 301 ? 10.773 1.766 -23.292 1.00 91.12 301 LEU A C 1
ATOM 2469 O O . LEU A 1 301 ? 10.110 2.186 -22.350 1.00 91.12 301 LEU A O 1
ATOM 2473 N N . TYR A 1 302 ? 10.227 1.177 -24.358 1.00 92.56 302 TYR A N 1
ATOM 2474 C CA . TYR A 1 302 ? 8.783 1.018 -24.538 1.00 92.56 302 TYR A CA 1
ATOM 2475 C C . TYR A 1 302 ? 8.135 0.223 -23.398 1.00 92.56 302 TYR A C 1
ATOM 2477 O O . TYR A 1 302 ? 7.176 0.684 -22.782 1.00 92.56 302 TYR A O 1
ATOM 2485 N N . THR A 1 303 ? 8.702 -0.938 -23.053 1.00 91.44 303 THR A N 1
ATOM 2486 C CA . THR A 1 303 ? 8.195 -1.783 -21.952 1.00 91.44 303 THR A CA 1
ATOM 2487 C C . THR A 1 303 ? 8.227 -1.087 -20.592 1.00 91.44 303 THR A C 1
ATOM 2489 O O . THR A 1 303 ? 7.496 -1.484 -19.687 1.00 91.44 303 THR A O 1
ATOM 2492 N N . LYS A 1 304 ? 9.044 -0.040 -20.433 1.00 90.56 304 LYS A N 1
ATOM 2493 C CA . LYS A 1 304 ? 9.053 0.816 -19.245 1.00 90.56 304 LYS A CA 1
ATOM 2494 C C . LYS A 1 304 ? 8.004 1.927 -19.337 1.00 90.56 304 LYS A C 1
ATOM 2496 O O . LYS A 1 304 ? 7.247 2.108 -18.391 1.00 90.56 304 LYS A O 1
ATOM 2501 N N . THR A 1 305 ? 7.972 2.684 -20.432 1.00 91.56 305 THR A N 1
ATOM 2502 C CA . THR A 1 305 ? 7.187 3.928 -20.540 1.00 91.56 305 THR A CA 1
ATOM 2503 C C . THR A 1 305 ? 5.697 3.713 -20.767 1.00 91.56 305 THR A C 1
ATOM 2505 O O . THR A 1 305 ? 4.932 4.643 -20.534 1.00 91.56 305 THR A O 1
ATOM 2508 N N . IL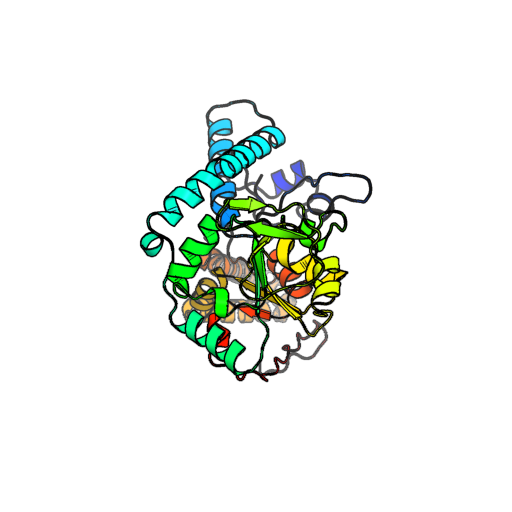E A 1 306 ? 5.279 2.512 -21.177 1.00 93.00 306 ILE A N 1
ATOM 2509 C CA . ILE A 1 306 ? 3.864 2.143 -21.341 1.00 93.00 306 ILE A CA 1
ATOM 2510 C C . ILE A 1 306 ? 3.066 2.151 -20.024 1.00 93.00 306 ILE A C 1
ATOM 2512 O O . ILE A 1 306 ? 1.843 2.250 -20.060 1.00 93.00 306 ILE A O 1
ATOM 2516 N N . PHE A 1 307 ? 3.749 2.062 -18.877 1.00 91.69 307 PHE A N 1
ATOM 2517 C CA . PHE A 1 307 ? 3.161 2.265 -17.553 1.00 91.69 307 PHE A CA 1
ATOM 2518 C C . PHE A 1 307 ? 3.103 3.763 -17.235 1.00 91.69 307 PHE A C 1
ATOM 2520 O O . PHE A 1 307 ? 2.293 4.501 -17.788 1.00 91.69 307 PHE A O 1
ATOM 2527 N N . ASN A 1 308 ? 3.999 4.243 -16.376 1.00 89.62 308 ASN A N 1
ATOM 2528 C CA . ASN A 1 308 ? 4.217 5.662 -16.162 1.00 89.62 308 ASN A CA 1
ATOM 2529 C C . ASN A 1 308 ? 5.398 6.149 -17.020 1.00 89.62 308 ASN A C 1
ATOM 2531 O O . ASN A 1 308 ? 6.491 5.583 -16.960 1.00 89.62 308 ASN A O 1
ATOM 2535 N N . HIS A 1 309 ? 5.218 7.234 -17.776 1.00 87.69 309 HIS A N 1
ATOM 2536 C CA . HIS A 1 309 ? 6.275 7.774 -18.640 1.00 87.69 309 HIS A CA 1
ATOM 2537 C C . HIS A 1 309 ? 7.537 8.201 -17.873 1.00 87.69 309 HIS A C 1
ATOM 2539 O O . HIS A 1 309 ? 8.643 8.117 -18.410 1.00 87.69 309 HIS A O 1
ATOM 2545 N N . GLN A 1 310 ? 7.390 8.666 -16.631 1.00 85.06 310 GLN A N 1
ATOM 2546 C CA . GLN A 1 310 ? 8.483 9.180 -15.812 1.00 85.06 310 GLN A CA 1
ATOM 2547 C C . GLN A 1 310 ? 9.203 8.082 -15.021 1.00 85.06 310 GLN A C 1
ATOM 2549 O O . GLN A 1 310 ? 10.434 8.090 -14.974 1.00 85.06 310 GLN A O 1
ATOM 2554 N N . PHE A 1 311 ? 8.454 7.171 -14.397 1.00 84.12 311 PHE A N 1
ATOM 2555 C CA . PHE A 1 311 ? 8.971 6.208 -13.415 1.00 84.12 311 PHE A CA 1
ATOM 2556 C C . PHE A 1 311 ? 8.807 4.739 -13.826 1.00 84.12 311 PHE A C 1
ATOM 2558 O O . PHE A 1 311 ? 9.481 3.868 -13.280 1.00 84.12 311 PHE A O 1
ATOM 2565 N N . GLY A 1 312 ? 7.991 4.459 -14.841 1.00 89.75 312 GLY A N 1
ATOM 2566 C CA . GLY A 1 312 ? 7.684 3.108 -15.295 1.00 89.75 312 GLY A CA 1
ATOM 2567 C C . GLY A 1 312 ? 6.743 2.350 -14.361 1.00 89.75 312 GLY A C 1
ATOM 2568 O O . GLY A 1 312 ? 5.845 2.934 -13.760 1.00 89.75 312 GLY A O 1
ATOM 2569 N N . SER A 1 313 ? 6.927 1.033 -14.304 1.00 90.62 313 SER A N 1
ATOM 2570 C CA . SER A 1 313 ? 6.158 0.119 -13.454 1.00 90.62 313 SER A CA 1
ATOM 2571 C C . SER A 1 313 ? 6.509 0.302 -11.972 1.00 90.62 313 SER A C 1
ATOM 2573 O O . SER A 1 313 ? 7.683 0.444 -11.619 1.00 90.62 313 SER A O 1
ATOM 2575 N N . LEU A 1 314 ? 5.500 0.231 -11.094 1.00 88.44 314 LEU A N 1
ATOM 2576 C CA . LEU A 1 314 ? 5.702 0.230 -9.637 1.00 88.44 314 LEU A CA 1
ATOM 2577 C C . LEU A 1 314 ? 6.445 -1.035 -9.195 1.00 88.44 314 LEU A C 1
ATOM 2579 O O . LEU A 1 314 ? 7.284 -1.005 -8.293 1.00 88.44 314 LEU A O 1
ATOM 2583 N N . PHE A 1 315 ? 6.155 -2.160 -9.848 1.00 90.00 315 PHE A N 1
ATOM 2584 C CA . PHE A 1 315 ? 6.634 -3.474 -9.440 1.00 90.00 315 PHE A CA 1
ATOM 2585 C C . PHE A 1 315 ? 7.999 -3.836 -10.032 1.00 90.00 315 PHE A C 1
ATOM 2587 O O . PHE A 1 315 ? 8.687 -4.734 -9.526 1.00 90.00 315 PHE A O 1
ATOM 2594 N N . ARG A 1 316 ? 8.413 -3.187 -11.119 1.00 88.44 316 ARG A N 1
ATOM 2595 C CA . ARG A 1 316 ? 9.559 -3.646 -11.902 1.00 88.44 316 ARG A CA 1
ATOM 2596 C C . ARG A 1 316 ? 10.275 -2.513 -12.615 1.00 88.44 316 ARG A C 1
ATOM 2598 O O . ARG A 1 316 ? 9.686 -1.571 -13.126 1.00 88.44 316 ARG A O 1
ATOM 2605 N N . THR A 1 317 ? 11.584 -2.675 -12.762 1.00 83.00 317 THR A N 1
ATOM 2606 C CA . THR A 1 317 ? 12.385 -1.859 -13.672 1.00 83.00 317 THR A CA 1
ATOM 2607 C C . THR A 1 317 ? 13.218 -2.752 -14.562 1.00 83.00 317 THR A C 1
ATOM 2609 O O . THR A 1 317 ? 14.162 -3.410 -14.115 1.00 83.00 317 THR A O 1
ATOM 2612 N N . HIS A 1 318 ? 12.860 -2.762 -15.847 1.00 83.62 318 HIS A N 1
ATOM 2613 C CA . HIS A 1 318 ? 13.373 -3.724 -16.816 1.00 83.62 318 HIS A CA 1
ATOM 2614 C C . HIS A 1 318 ? 13.241 -5.155 -16.263 1.00 83.62 318 HIS A C 1
ATOM 2616 O O . HIS A 1 318 ? 12.144 -5.618 -15.980 1.00 83.62 318 HIS A O 1
ATOM 2622 N N . HIS A 1 319 ? 14.353 -5.846 -16.031 1.00 78.19 319 HIS A N 1
ATOM 2623 C CA . HIS A 1 319 ? 14.356 -7.237 -15.573 1.00 78.19 319 HIS A CA 1
ATOM 2624 C C . HIS A 1 319 ? 14.287 -7.404 -14.057 1.00 78.19 319 HIS A C 1
ATOM 2626 O O . HIS A 1 319 ? 14.027 -8.505 -13.572 1.00 78.19 319 HIS A O 1
ATOM 2632 N N . ASN A 1 320 ? 14.483 -6.328 -13.298 1.00 83.50 320 ASN A N 1
ATOM 2633 C CA . ASN A 1 320 ? 14.609 -6.405 -11.851 1.00 83.50 320 ASN A CA 1
ATOM 2634 C C . ASN A 1 320 ? 13.304 -6.003 -11.158 1.00 83.50 320 ASN A C 1
ATOM 2636 O O . ASN A 1 320 ? 12.735 -4.967 -11.509 1.00 83.50 320 ASN A O 1
ATOM 2640 N N . PRO A 1 321 ? 12.853 -6.757 -10.140 1.00 89.06 321 PRO A N 1
ATOM 2641 C CA . PRO A 1 321 ? 11.847 -6.263 -9.211 1.00 89.06 321 PRO A CA 1
ATOM 2642 C C . PRO A 1 321 ? 12.320 -4.948 -8.585 1.00 89.06 321 PRO A C 1
ATOM 2644 O O . PRO A 1 321 ? 13.496 -4.843 -8.202 1.00 89.06 321 PRO A O 1
ATOM 2647 N N . SER A 1 322 ? 11.413 -3.978 -8.491 1.00 89.38 322 SER A N 1
ATOM 2648 C CA . SER A 1 322 ? 11.648 -2.708 -7.799 1.00 89.38 322 SER A CA 1
ATOM 2649 C C . SER A 1 322 ? 11.937 -2.935 -6.313 1.00 89.38 322 SER A C 1
ATOM 2651 O O . SER A 1 322 ? 11.690 -4.022 -5.772 1.00 89.38 322 SER A O 1
ATOM 2653 N N . TYR A 1 323 ? 12.467 -1.917 -5.633 1.00 85.12 323 TYR A N 1
ATOM 2654 C CA . TYR A 1 323 ? 12.613 -1.956 -4.180 1.00 85.12 323 TYR A CA 1
ATOM 2655 C C . TYR A 1 323 ? 11.258 -2.212 -3.499 1.00 85.12 323 TYR A C 1
ATOM 2657 O O . TYR A 1 323 ? 11.178 -3.084 -2.628 1.00 85.12 323 TYR A O 1
ATOM 2665 N N . PHE A 1 324 ? 10.186 -1.603 -4.020 1.00 87.06 324 PHE A N 1
ATOM 2666 C CA . PHE A 1 324 ? 8.810 -1.899 -3.637 1.00 87.06 324 PHE A CA 1
ATOM 2667 C C . PHE A 1 324 ? 8.443 -3.381 -3.703 1.00 87.06 324 PHE A C 1
ATOM 2669 O O . PHE A 1 324 ? 8.093 -3.973 -2.681 1.00 87.06 324 PHE A O 1
ATOM 2676 N N . SER A 1 325 ? 8.611 -4.023 -4.860 1.00 89.44 325 SER A N 1
ATOM 2677 C CA . SER A 1 325 ? 8.314 -5.453 -5.013 1.00 89.44 325 SER A CA 1
ATOM 2678 C C . SER A 1 325 ? 9.131 -6.335 -4.077 1.00 89.44 325 SER A C 1
ATOM 2680 O O . SER A 1 325 ? 8.602 -7.274 -3.487 1.00 89.44 325 SER A O 1
ATOM 2682 N N . ARG A 1 326 ? 10.427 -6.043 -3.908 1.00 87.19 326 ARG A N 1
ATOM 2683 C CA . ARG A 1 326 ? 11.301 -6.836 -3.027 1.00 87.19 326 ARG A CA 1
ATOM 2684 C C . ARG A 1 326 ? 10.811 -6.817 -1.585 1.00 87.19 326 ARG A C 1
ATOM 2686 O O . ARG A 1 326 ? 10.782 -7.863 -0.942 1.00 87.19 326 ARG A O 1
ATOM 2693 N N . ARG A 1 327 ? 10.417 -5.644 -1.088 1.00 84.62 327 ARG A N 1
ATOM 2694 C CA . ARG A 1 327 ? 9.854 -5.510 0.258 1.00 84.62 327 ARG A CA 1
ATOM 2695 C C . ARG A 1 327 ? 8.465 -6.129 0.344 1.00 84.62 327 ARG A C 1
ATOM 2697 O O . ARG A 1 327 ? 8.203 -6.861 1.292 1.00 84.62 327 ARG A O 1
ATOM 2704 N N . LEU A 1 328 ? 7.603 -5.901 -0.646 1.00 88.44 328 LEU A N 1
ATOM 2705 C CA . LEU A 1 328 ? 6.268 -6.495 -0.701 1.00 88.44 328 LEU A CA 1
ATOM 2706 C C . LEU A 1 328 ? 6.340 -8.022 -0.563 1.00 88.44 328 LEU A C 1
ATOM 2708 O O . LEU A 1 328 ? 5.689 -8.582 0.312 1.00 88.44 328 LEU A O 1
ATOM 2712 N N . PHE A 1 329 ? 7.196 -8.689 -1.342 1.00 87.38 329 PHE A N 1
ATOM 2713 C CA . PHE A 1 329 ? 7.367 -10.148 -1.277 1.00 87.38 329 PHE A CA 1
ATOM 2714 C C . PHE A 1 329 ? 7.928 -10.635 0.063 1.00 87.38 329 PHE A C 1
ATOM 2716 O O . PHE A 1 329 ? 7.702 -11.780 0.454 1.00 87.38 329 PHE A O 1
ATOM 2723 N N . HIS A 1 330 ? 8.670 -9.783 0.771 1.00 84.69 330 HIS A N 1
ATOM 2724 C CA . HIS A 1 330 ? 9.211 -10.116 2.080 1.00 84.69 330 HIS A CA 1
ATOM 2725 C C . HIS A 1 330 ? 8.176 -9.956 3.202 1.00 84.69 330 HIS A C 1
ATOM 2727 O O . HIS A 1 330 ? 8.158 -10.762 4.132 1.00 84.69 330 HIS A O 1
ATOM 2733 N N . PHE A 1 331 ? 7.309 -8.944 3.113 1.00 85.25 331 PHE A N 1
ATOM 2734 C CA . PHE A 1 331 ? 6.395 -8.565 4.195 1.00 85.25 331 PHE A CA 1
ATOM 2735 C C . PHE A 1 331 ? 4.959 -9.034 4.016 1.00 85.25 331 PHE A 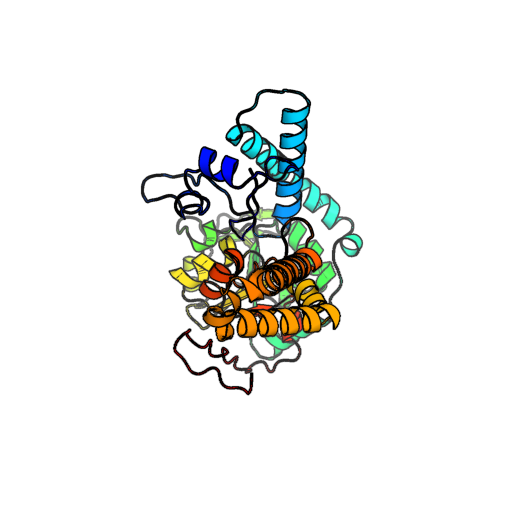C 1
ATOM 2737 O O . PHE A 1 331 ? 4.203 -9.016 4.983 1.00 85.25 331 PHE A O 1
ATOM 2744 N N . CYS A 1 332 ? 4.582 -9.482 2.824 1.00 89.12 332 CYS A N 1
ATOM 2745 C CA . CYS A 1 332 ? 3.215 -9.826 2.473 1.00 89.12 332 CYS A CA 1
ATOM 2746 C C . CYS A 1 332 ? 3.089 -11.310 2.105 1.00 89.12 332 CYS A C 1
ATOM 2748 O O . CYS A 1 332 ? 3.944 -11.846 1.399 1.00 89.12 332 CYS A O 1
ATOM 2750 N N . ASP A 1 333 ? 2.059 -11.989 2.611 1.00 90.75 333 ASP A N 1
ATOM 2751 C CA . ASP A 1 333 ? 1.727 -13.357 2.195 1.00 90.75 333 ASP A CA 1
ATOM 2752 C C . ASP A 1 333 ? 0.828 -13.362 0.943 1.00 90.75 333 ASP A C 1
ATOM 2754 O O . ASP A 1 333 ? 0.932 -14.269 0.117 1.00 90.75 333 ASP A O 1
ATOM 2758 N N . LEU A 1 334 ? -0.038 -12.352 0.785 1.00 92.56 334 LEU A N 1
ATOM 2759 C CA . LEU A 1 334 ? -0.972 -12.220 -0.339 1.00 92.56 334 LEU A CA 1
ATOM 2760 C C . LEU A 1 334 ? -1.206 -10.754 -0.704 1.00 92.56 334 LEU A C 1
ATOM 2762 O O . LEU A 1 334 ? -1.512 -9.954 0.163 1.00 92.56 334 LEU A O 1
ATOM 2766 N N . TYR A 1 335 ? -1.172 -10.391 -1.981 1.00 93.94 335 TYR A N 1
ATOM 2767 C CA . TYR A 1 335 ? -1.540 -9.042 -2.412 1.00 93.94 335 TYR A CA 1
ATOM 2768 C C . TYR A 1 335 ? -2.622 -9.086 -3.490 1.00 93.94 335 TYR A C 1
ATOM 2770 O O . TYR A 1 335 ? -2.701 -10.035 -4.269 1.00 93.94 335 TYR A O 1
ATOM 2778 N N . THR A 1 336 ? -3.481 -8.074 -3.502 1.00 94.56 336 THR A N 1
ATOM 2779 C CA . THR A 1 336 ? -4.629 -7.945 -4.409 1.00 94.56 336 THR A CA 1
ATOM 2780 C C . THR A 1 336 ? -4.945 -6.464 -4.623 1.00 94.56 336 THR A C 1
ATOM 2782 O O . THR A 1 336 ? -4.555 -5.641 -3.802 1.00 94.56 336 THR A O 1
ATOM 2785 N N . SER A 1 337 ? -5.635 -6.102 -5.704 1.00 93.62 337 SER A N 1
ATOM 2786 C CA . SER A 1 337 ? -6.082 -4.722 -5.946 1.00 93.62 337 SER A CA 1
ATOM 2787 C C . SER A 1 337 ? -7.240 -4.305 -5.048 1.00 93.62 337 SER A C 1
ATOM 2789 O O . SER A 1 337 ? -7.266 -3.186 -4.548 1.00 93.62 337 SER A O 1
ATOM 2791 N N . SER A 1 338 ? -8.154 -5.237 -4.780 1.00 93.12 338 SER A N 1
ATOM 2792 C CA . SER A 1 338 ? -9.278 -5.060 -3.866 1.00 93.12 338 SER A CA 1
ATOM 2793 C C . SER A 1 338 ? -9.458 -6.289 -2.983 1.00 93.12 338 SER A C 1
ATOM 2795 O O . SER A 1 338 ? -9.176 -7.423 -3.389 1.00 93.12 338 SER A O 1
ATOM 2797 N N . ILE A 1 339 ? -9.975 -6.077 -1.772 1.00 92.94 339 ILE A N 1
ATOM 2798 C CA . ILE A 1 339 ? -10.348 -7.167 -0.867 1.00 92.94 339 ILE A CA 1
ATOM 2799 C C . ILE A 1 339 ? -11.532 -7.979 -1.416 1.00 92.94 339 ILE A C 1
ATOM 2801 O O . ILE A 1 339 ? -11.625 -9.179 -1.159 1.00 92.94 339 ILE A O 1
ATOM 2805 N N . SER A 1 340 ? -12.395 -7.355 -2.230 1.00 93.06 340 SER A N 1
ATOM 2806 C CA . SER A 1 340 ? -13.543 -8.011 -2.867 1.00 93.06 340 SER A CA 1
ATOM 2807 C C . SER A 1 340 ? -13.133 -9.080 -3.883 1.00 93.06 340 SER A C 1
ATOM 2809 O O . SER A 1 340 ? -13.907 -9.995 -4.132 1.00 93.06 340 SER A O 1
ATOM 2811 N N . ASN A 1 341 ? -11.893 -9.063 -4.387 1.00 94.06 341 ASN A N 1
ATOM 2812 C CA . ASN A 1 341 ? -11.374 -10.112 -5.279 1.00 94.06 341 ASN A CA 1
ATOM 2813 C C . ASN A 1 341 ? -11.323 -11.496 -4.607 1.00 94.06 341 ASN A C 1
ATOM 2815 O O . ASN A 1 341 ? -11.202 -12.519 -5.277 1.00 94.06 341 ASN A O 1
ATOM 2819 N N . LEU A 1 342 ? -11.404 -11.545 -3.274 1.00 94.50 342 LEU A N 1
ATOM 2820 C CA . LEU A 1 342 ? -11.467 -12.786 -2.507 1.00 94.50 342 LEU A CA 1
ATOM 2821 C C . LEU A 1 342 ? -12.896 -13.333 -2.384 1.00 94.50 342 LEU A C 1
ATOM 2823 O O . LEU A 1 342 ? -13.072 -14.436 -1.862 1.00 94.50 342 LEU A O 1
ATOM 2827 N N . LEU A 1 343 ? -13.909 -12.600 -2.862 1.00 94.44 343 LEU A N 1
ATOM 2828 C CA . LEU A 1 343 ? -15.316 -12.970 -2.732 1.00 94.44 343 LEU A CA 1
ATOM 2829 C C . LEU A 1 343 ? -15.619 -14.326 -3.355 1.00 94.44 343 LEU A C 1
ATOM 2831 O O . LEU A 1 343 ? -16.344 -15.103 -2.744 1.00 94.44 343 LEU A O 1
ATOM 2835 N N . ASP A 1 344 ? -15.055 -14.640 -4.518 1.00 90.00 344 ASP A N 1
ATOM 2836 C CA . ASP A 1 344 ? -15.351 -15.891 -5.224 1.00 90.00 344 ASP A CA 1
ATOM 2837 C C . ASP A 1 344 ? -14.588 -17.100 -4.662 1.00 90.00 344 ASP A C 1
ATOM 2839 O O . ASP A 1 344 ? -14.906 -18.254 -4.962 1.00 90.00 344 ASP A O 1
ATOM 2843 N N . LEU A 1 345 ? -13.618 -16.873 -3.775 1.00 93.06 345 LEU A N 1
ATOM 2844 C CA . LEU A 1 345 ? -12.815 -17.938 -3.187 1.00 93.06 345 LEU A CA 1
ATOM 2845 C C . LEU A 1 345 ? -13.535 -18.599 -2.014 1.00 93.06 345 LEU A C 1
ATOM 2847 O O . LEU A 1 345 ? -14.126 -17.949 -1.152 1.00 93.06 345 LEU A O 1
ATOM 2851 N N . HIS A 1 346 ? -13.469 -19.930 -1.936 1.00 90.62 346 HIS A N 1
ATOM 2852 C CA . HIS A 1 346 ? -14.002 -20.676 -0.793 1.00 90.62 346 HIS A CA 1
ATOM 2853 C C . HIS A 1 346 ? -13.362 -20.196 0.535 1.00 90.62 346 HIS A C 1
ATOM 2855 O O . HIS A 1 346 ? -12.160 -19.951 0.561 1.00 90.62 346 HIS A O 1
ATOM 2861 N N . PRO A 1 347 ? -14.082 -20.109 1.673 1.00 86.56 347 PRO A N 1
ATOM 2862 C CA . PRO A 1 347 ? -13.502 -19.641 2.946 1.00 86.56 347 PRO A CA 1
ATOM 2863 C C . PRO A 1 347 ? -12.398 -20.541 3.520 1.00 86.56 347 PRO A C 1
ATOM 2865 O O . PRO A 1 347 ? -11.719 -20.163 4.476 1.00 86.56 347 PRO A O 1
ATOM 2868 N N . SER A 1 348 ? -12.257 -21.753 2.979 1.00 89.25 348 SER A N 1
ATOM 2869 C CA . SER A 1 348 ? -11.162 -22.688 3.263 1.00 89.25 348 SER A CA 1
ATOM 2870 C C . SER A 1 348 ? -10.175 -22.813 2.095 1.00 89.25 348 SER A C 1
ATOM 2872 O O . SER A 1 348 ? -9.469 -23.817 2.002 1.00 89.25 348 SER A O 1
ATOM 2874 N N . HIS A 1 349 ? -10.174 -21.857 1.162 1.00 93.56 349 HIS A N 1
ATOM 2875 C CA . HIS A 1 349 ? -9.245 -21.844 0.040 1.00 93.56 349 HIS A CA 1
ATOM 2876 C C . HIS A 1 349 ? -7.804 -21.791 0.556 1.00 93.56 349 HIS A C 1
ATOM 2878 O O . HIS A 1 349 ? -7.484 -21.041 1.479 1.00 93.56 349 HIS A O 1
ATOM 2884 N N . VAL A 1 350 ? -6.940 -22.604 -0.047 1.00 93.81 350 VAL A N 1
ATOM 2885 C CA . VAL A 1 350 ? -5.522 -22.687 0.297 1.00 93.81 350 VAL A CA 1
ATOM 2886 C C . VAL A 1 350 ? -4.725 -22.108 -0.859 1.00 93.81 350 VAL A C 1
ATOM 2888 O O . VAL A 1 350 ? -4.749 -22.646 -1.964 1.00 93.81 350 VAL A O 1
ATOM 2891 N N . PHE A 1 351 ? -4.011 -21.017 -0.595 1.00 92.69 351 PHE A N 1
ATOM 2892 C CA . PHE A 1 351 ? -3.115 -20.409 -1.570 1.00 92.69 351 PHE A CA 1
ATOM 2893 C C . PHE A 1 351 ? -1.786 -21.161 -1.606 1.00 92.69 351 PHE A C 1
ATOM 2895 O O . PHE A 1 351 ? -1.113 -21.299 -0.583 1.00 92.69 351 PHE A O 1
ATOM 2902 N N . PHE A 1 352 ? -1.391 -21.613 -2.795 1.00 91.00 352 PHE A N 1
ATOM 2903 C CA . PHE A 1 352 ? -0.083 -22.220 -3.025 1.00 91.00 352 PHE A CA 1
ATOM 2904 C C . PHE A 1 352 ? 0.846 -21.204 -3.699 1.00 91.00 352 PHE A C 1
ATOM 2906 O O . PHE A 1 352 ? 0.527 -20.726 -4.793 1.00 91.00 352 PHE A O 1
ATOM 2913 N N . PRO A 1 353 ? 1.993 -20.856 -3.086 1.00 87.19 353 PRO A N 1
ATOM 2914 C CA . PRO A 1 353 ? 2.942 -19.946 -3.708 1.00 87.19 353 PRO A CA 1
ATOM 2915 C C . PRO A 1 353 ? 3.549 -20.594 -4.955 1.00 87.19 353 PRO A C 1
ATOM 2917 O O . PRO A 1 353 ? 3.889 -21.780 -4.965 1.00 87.19 353 PRO A O 1
ATOM 2920 N N . ARG A 1 354 ? 3.718 -19.804 -6.017 1.00 84.50 354 ARG A N 1
ATOM 2921 C CA . ARG A 1 354 ? 4.420 -20.262 -7.220 1.00 84.50 354 ARG A CA 1
ATOM 2922 C C . ARG A 1 354 ? 5.909 -20.405 -6.909 1.00 84.50 354 ARG A C 1
ATOM 2924 O O . ARG A 1 354 ? 6.511 -19.504 -6.328 1.00 84.50 354 ARG A O 1
ATOM 2931 N N . ARG A 1 355 ? 6.518 -21.521 -7.320 1.00 82.25 355 ARG A N 1
ATOM 2932 C CA . ARG A 1 355 ? 7.966 -21.726 -7.183 1.00 82.25 355 ARG A CA 1
ATOM 2933 C C . ARG A 1 355 ? 8.701 -20.786 -8.138 1.00 82.25 355 ARG A C 1
ATOM 2935 O O . ARG A 1 355 ? 8.613 -20.949 -9.351 1.00 82.25 355 ARG A O 1
ATOM 2942 N N . GLY A 1 356 ? 9.435 -19.821 -7.592 1.00 80.31 356 GLY A N 1
ATOM 2943 C CA . GLY A 1 356 ? 10.397 -19.039 -8.365 1.00 80.31 356 GLY A CA 1
ATOM 2944 C C . GLY A 1 356 ? 11.638 -19.881 -8.650 1.00 80.31 356 GLY A C 1
ATOM 2945 O O . GLY A 1 356 ? 12.281 -20.333 -7.707 1.00 80.31 356 GLY A O 1
ATOM 2946 N N . ALA A 1 357 ? 11.955 -20.104 -9.926 1.00 82.25 357 ALA A N 1
ATOM 2947 C CA . ALA A 1 357 ? 13.168 -20.817 -10.312 1.00 82.25 357 ALA A CA 1
ATOM 2948 C C . ALA A 1 357 ? 14.414 -19.959 -10.032 1.00 82.25 357 ALA A C 1
ATOM 2950 O O . ALA A 1 357 ? 14.466 -18.785 -10.414 1.00 82.25 357 ALA A O 1
ATOM 2951 N N . LEU A 1 358 ? 15.424 -20.541 -9.388 1.00 84.94 358 LEU A N 1
ATOM 2952 C CA . LEU A 1 358 ? 16.737 -19.920 -9.219 1.00 84.94 358 LEU A CA 1
ATOM 2953 C C . LEU A 1 358 ? 17.478 -19.857 -10.567 1.00 84.94 358 LEU A C 1
ATOM 2955 O O . LEU A 1 358 ? 17.202 -20.661 -11.456 1.00 84.94 358 LEU A O 1
ATOM 2959 N N . PRO A 1 359 ? 18.467 -18.958 -10.739 1.00 83.19 359 PRO A N 1
ATOM 2960 C CA . PRO A 1 359 ? 19.187 -18.826 -12.010 1.00 83.19 359 PRO A CA 1
ATOM 2961 C C . PRO A 1 359 ? 19.861 -20.109 -12.526 1.00 83.19 359 PRO A C 1
ATOM 2963 O O . PRO A 1 359 ? 20.068 -20.236 -13.726 1.00 83.19 359 PRO A O 1
ATOM 2966 N N . HIS A 1 360 ? 20.205 -21.046 -11.637 1.00 86.69 360 HIS A N 1
ATOM 2967 C CA . HIS A 1 360 ? 20.808 -22.341 -11.979 1.00 86.69 360 HIS A CA 1
ATOM 2968 C C . HIS A 1 360 ? 19.788 -23.491 -12.052 1.00 86.69 360 HIS A C 1
ATOM 2970 O O . HIS A 1 360 ? 20.166 -24.626 -12.335 1.00 86.69 360 HIS A O 1
ATOM 2976 N N . GLU A 1 361 ? 18.513 -23.233 -11.757 1.00 82.25 361 GLU A N 1
ATOM 2977 C CA . GLU A 1 361 ? 17.456 -24.233 -11.872 1.00 82.25 361 GLU A CA 1
ATOM 2978 C C . GLU A 1 361 ? 16.931 -24.291 -13.308 1.00 82.25 361 GLU A C 1
ATOM 2980 O O . GLU A 1 361 ? 16.836 -23.283 -14.011 1.00 82.25 361 GLU A O 1
ATOM 2985 N N . TYR A 1 362 ? 16.552 -25.493 -13.743 1.00 73.62 362 TYR A N 1
ATOM 2986 C CA . TYR A 1 362 ? 15.914 -25.684 -15.038 1.00 73.62 362 TYR A CA 1
ATOM 2987 C C . TYR A 1 362 ? 14.601 -24.893 -15.093 1.00 73.62 362 TYR A C 1
ATOM 2989 O O . TYR A 1 362 ? 13.679 -25.141 -14.310 1.00 73.62 362 TYR A O 1
ATOM 2997 N N . ARG A 1 363 ? 14.493 -23.950 -16.036 1.00 65.12 363 ARG A N 1
ATOM 2998 C CA . ARG A 1 363 ? 13.209 -23.324 -16.359 1.00 65.12 363 ARG A CA 1
ATOM 2999 C C . ARG A 1 363 ? 12.351 -24.367 -17.069 1.00 65.12 363 ARG A C 1
ATOM 3001 O O . ARG A 1 363 ? 12.610 -24.696 -18.221 1.00 65.12 363 ARG A O 1
ATOM 3008 N N . SER A 1 364 ? 11.346 -24.901 -16.374 1.00 55.50 364 SER A N 1
ATOM 3009 C CA . SER A 1 364 ? 10.302 -25.706 -17.014 1.00 55.50 364 SER A CA 1
ATOM 3010 C C . SER A 1 364 ? 9.710 -24.916 -18.184 1.00 55.50 364 SER A C 1
ATOM 3012 O O . SER A 1 364 ? 9.299 -23.775 -17.989 1.00 55.50 364 SER A O 1
ATOM 3014 N N . MET A 1 365 ? 9.648 -25.512 -19.378 1.00 52.03 365 MET A N 1
ATOM 3015 C CA . MET A 1 365 ? 9.076 -24.877 -20.579 1.00 52.03 365 MET A CA 1
ATOM 3016 C C . MET A 1 365 ? 7.543 -24.699 -20.521 1.00 52.03 365 MET A C 1
ATOM 3018 O O . MET A 1 365 ? 6.942 -24.276 -21.500 1.00 52.03 365 MET A O 1
ATOM 3022 N N . PHE A 1 366 ? 6.903 -25.036 -19.396 1.00 42.22 366 PHE A N 1
ATOM 3023 C CA . PHE A 1 366 ? 5.446 -25.023 -19.219 1.00 42.22 366 PHE A CA 1
ATOM 3024 C C . PHE A 1 366 ? 4.939 -23.893 -18.303 1.00 42.22 366 PHE A C 1
ATOM 3026 O O . PHE A 1 366 ? 3.903 -24.065 -17.659 1.00 42.22 366 PHE A O 1
ATOM 3033 N N . VAL A 1 367 ? 5.662 -22.772 -18.192 1.00 45.25 367 VAL A N 1
ATOM 3034 C CA . VAL A 1 367 ? 5.239 -21.604 -17.391 1.00 45.25 367 VAL A CA 1
ATOM 3035 C C . VAL A 1 367 ? 5.043 -20.383 -18.266 1.00 45.25 367 VAL A C 1
ATOM 3037 O O . VAL A 1 367 ? 5.968 -20.096 -19.057 1.00 45.25 367 VAL A O 1
#

Radius of gyration: 24.61 Å; chains: 1; bounding box: 60×57×73 Å

Foldseek 3Di:
DDAFLQLQFDDQQPDTDDPVVVCVVQVDSHDDCCQDVPDPPDPDHVDHDQFFPLSPVLVNVLSNVRVVCVVVVNDDDSVVSSVVSVVVSVVCVVVVLVVCLVCVVVVDDADPLVQLQLVVCVVVVHAAEEAELAQPSSVCSNQCRHHNNCSLQSHQAYEYNQPFPCQLVPQPKAKFWQDPVVRDTDPDHDQERGRPTYIYHHHVVVVCVRPVDAAANAEDEDQRLPRGFQSCCPPTNYAYEHAHQCVVVVVVLCPDPVLVVLVVVLVVLVVVCVVCVVVCPPPVNVVVNVVSVVSNVVSLQCNQVSRPVRRGDSQDRRPDGGNSVVSCVVGHPYYDNDPSVCSVPDPPDDDDDDDDADPPGDDDPPD